Protein AF-A0A7T2S632-F1 (afdb_monomer_lite)

Structure (mmCIF, N/CA/C/O backbone):
data_AF-A0A7T2S632-F1
#
_entry.id   AF-A0A7T2S632-F1
#
loop_
_atom_site.group_PDB
_atom_site.id
_atom_site.type_symbol
_atom_site.label_atom_id
_atom_site.label_alt_id
_atom_site.label_comp_id
_atom_site.label_asym_id
_atom_site.label_entity_id
_atom_site.label_seq_id
_atom_site.pdbx_PDB_ins_code
_atom_site.Cartn_x
_atom_site.Cartn_y
_atom_site.Cartn_z
_atom_site.occupancy
_atom_site.B_iso_or_equiv
_atom_site.auth_seq_id
_atom_site.auth_comp_id
_atom_site.auth_asym_id
_atom_site.auth_atom_id
_atom_site.pdbx_PDB_model_num
ATOM 1 N N . MET A 1 1 ? 37.240 -43.734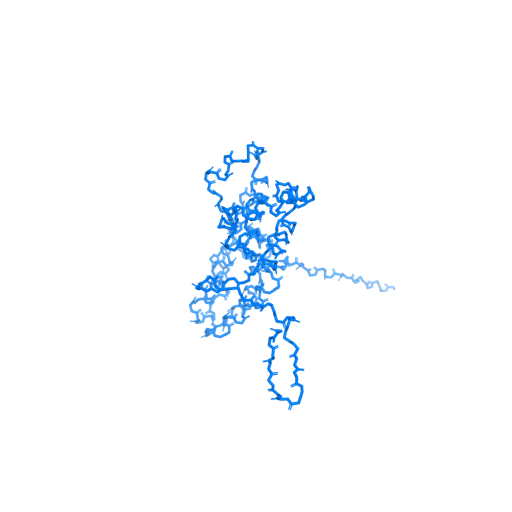 -5.944 1.00 34.78 1 MET A N 1
ATOM 2 C CA . MET A 1 1 ? 36.068 -43.175 -5.235 1.00 34.78 1 MET A CA 1
ATOM 3 C C . MET A 1 1 ? 35.828 -41.772 -5.770 1.00 34.78 1 MET A C 1
ATOM 5 O O . MET A 1 1 ? 36.657 -40.907 -5.530 1.00 34.78 1 MET A O 1
ATOM 9 N N . VAL A 1 2 ? 34.778 -41.568 -6.570 1.00 38.81 2 VAL A N 1
ATOM 10 C CA . VAL A 1 2 ? 34.413 -40.248 -7.114 1.00 38.81 2 VAL A CA 1
ATOM 11 C C . VAL A 1 2 ? 33.324 -39.675 -6.212 1.00 38.81 2 VAL A C 1
ATOM 13 O O . VAL A 1 2 ? 32.203 -40.175 -6.212 1.00 38.81 2 VAL A O 1
ATOM 16 N N . ALA A 1 3 ? 33.667 -38.676 -5.400 1.00 43.41 3 ALA A N 1
ATOM 17 C CA . ALA A 1 3 ? 32.704 -37.942 -4.588 1.00 43.41 3 ALA A CA 1
ATOM 18 C C . ALA A 1 3 ? 32.116 -36.803 -5.434 1.00 43.41 3 ALA A C 1
ATOM 20 O O . ALA A 1 3 ? 32.758 -35.776 -5.647 1.00 43.41 3 ALA A O 1
ATOM 21 N N . ALA A 1 4 ? 30.905 -37.009 -5.951 1.00 49.06 4 ALA A N 1
ATOM 22 C CA . ALA A 1 4 ? 30.119 -35.967 -6.597 1.00 49.06 4 ALA A CA 1
ATOM 23 C C . ALA A 1 4 ? 29.495 -35.069 -5.517 1.00 49.06 4 ALA A C 1
ATOM 25 O O . ALA A 1 4 ? 28.515 -35.440 -4.873 1.00 49.06 4 ALA A O 1
ATOM 26 N N . ALA A 1 5 ? 30.081 -33.893 -5.298 1.00 50.41 5 ALA A N 1
ATOM 27 C CA . ALA A 1 5 ? 29.485 -32.855 -4.470 1.00 50.41 5 ALA A CA 1
ATOM 28 C C . ALA A 1 5 ? 28.368 -32.154 -5.263 1.00 50.41 5 ALA A C 1
ATOM 30 O O . ALA A 1 5 ? 28.641 -31.346 -6.151 1.00 50.41 5 ALA A O 1
ATOM 31 N N . LEU A 1 6 ? 27.105 -32.467 -4.951 1.00 50.22 6 LEU A N 1
ATOM 32 C CA . LEU A 1 6 ? 25.961 -31.654 -5.366 1.00 50.22 6 LEU A CA 1
ATOM 33 C C . LEU A 1 6 ? 26.012 -30.315 -4.617 1.00 50.22 6 LEU A C 1
ATOM 35 O O . LEU A 1 6 ? 25.563 -30.206 -3.477 1.00 50.22 6 LEU A O 1
ATOM 39 N N . ALA A 1 7 ? 26.560 -29.287 -5.261 1.00 49.72 7 ALA A N 1
ATOM 40 C CA . ALA A 1 7 ? 26.375 -27.911 -4.829 1.00 49.72 7 ALA A CA 1
ATOM 41 C C . ALA A 1 7 ? 24.921 -27.508 -5.112 1.00 49.72 7 ALA A C 1
ATOM 43 O O . ALA A 1 7 ? 24.534 -27.289 -6.261 1.00 49.72 7 ALA A O 1
ATOM 44 N N . ALA A 1 8 ? 24.105 -27.435 -4.060 1.00 49.34 8 ALA A N 1
ATOM 45 C CA . ALA A 1 8 ? 22.799 -26.802 -4.120 1.00 49.34 8 ALA A CA 1
ATOM 46 C C . ALA A 1 8 ? 22.998 -25.321 -4.477 1.00 49.34 8 ALA A C 1
ATOM 48 O O .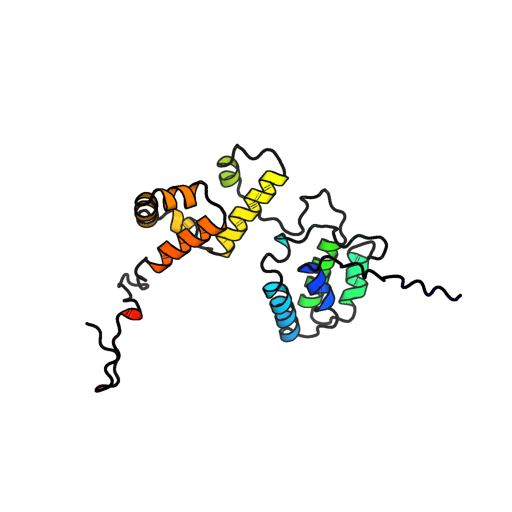 ALA A 1 8 ? 23.365 -24.506 -3.630 1.00 49.34 8 ALA A O 1
ATOM 49 N N . LEU A 1 9 ? 22.782 -24.975 -5.747 1.00 45.66 9 LEU A N 1
ATOM 50 C CA . LEU A 1 9 ? 22.595 -23.596 -6.175 1.00 45.66 9 LEU A CA 1
ATOM 51 C C . LEU A 1 9 ? 21.287 -23.111 -5.547 1.00 45.66 9 LEU A C 1
ATOM 53 O O . LEU A 1 9 ? 20.214 -23.242 -6.129 1.00 45.66 9 LEU A O 1
ATOM 57 N N . GLY A 1 10 ? 21.372 -22.581 -4.327 1.00 43.50 10 GLY A N 1
ATOM 58 C CA . GLY A 1 10 ? 20.337 -21.713 -3.797 1.00 43.50 10 GLY A CA 1
ATOM 59 C C . GLY A 1 10 ? 20.264 -20.509 -4.721 1.00 43.50 10 GLY A C 1
ATOM 60 O O . GLY A 1 10 ? 21.085 -19.600 -4.619 1.00 43.50 10 GLY A O 1
ATOM 61 N N . THR A 1 11 ? 19.327 -20.518 -5.669 1.00 40.69 11 THR A N 1
ATOM 62 C CA . THR A 1 11 ? 18.955 -19.301 -6.386 1.00 40.69 11 THR A CA 1
ATOM 63 C C . THR A 1 11 ? 18.655 -18.260 -5.317 1.00 40.69 11 THR A C 1
ATOM 65 O O . THR A 1 11 ? 17.829 -18.554 -4.446 1.00 40.69 11 THR A O 1
ATOM 68 N N . PRO A 1 12 ? 19.317 -17.089 -5.312 1.00 42.22 12 PRO A N 1
ATOM 69 C CA . PRO A 1 12 ? 18.930 -16.034 -4.401 1.00 42.22 12 PRO A CA 1
ATOM 70 C C . PRO A 1 12 ? 17.468 -15.744 -4.712 1.00 42.22 12 PRO A C 1
ATOM 72 O O . PRO A 1 12 ? 17.139 -15.260 -5.795 1.00 42.22 12 PRO A O 1
ATOM 75 N N . ALA A 1 13 ? 16.586 -16.129 -3.796 1.00 42.97 13 ALA A N 1
ATOM 76 C CA . ALA A 1 13 ? 15.207 -15.711 -3.834 1.00 42.97 13 ALA A CA 1
ATOM 77 C C . ALA A 1 13 ? 15.256 -14.199 -3.619 1.00 42.97 13 ALA A C 1
ATOM 79 O O . ALA A 1 13 ? 15.315 -13.725 -2.485 1.00 42.97 13 ALA A O 1
ATOM 80 N N . LEU A 1 14 ? 15.336 -13.438 -4.715 1.00 54.38 14 LEU A N 1
ATOM 81 C CA . LEU A 1 14 ? 14.935 -12.043 -4.692 1.00 54.38 14 LEU A CA 1
ATOM 82 C C . LEU A 1 14 ? 13.552 -12.061 -4.056 1.00 54.38 14 LEU A C 1
ATOM 84 O O . LEU A 1 14 ? 12.680 -12.797 -4.524 1.00 54.38 14 LEU A O 1
ATOM 88 N N . ALA A 1 15 ? 13.403 -11.365 -2.929 1.00 55.44 15 ALA A N 1
ATOM 89 C CA . ALA A 1 15 ? 12.121 -11.247 -2.262 1.00 55.44 15 ALA A CA 1
ATOM 90 C C . ALA A 1 15 ? 11.124 -10.774 -3.322 1.00 55.44 15 ALA A C 1
ATOM 92 O O . ALA A 1 15 ? 11.253 -9.674 -3.855 1.00 55.44 15 ALA A O 1
ATOM 93 N N . ALA A 1 16 ? 10.221 -11.666 -3.723 1.00 82.56 16 ALA A N 1
ATOM 94 C CA . ALA A 1 16 ? 9.288 -11.370 -4.784 1.00 82.56 16 ALA A CA 1
ATOM 95 C C . ALA A 1 16 ? 8.291 -10.373 -4.194 1.00 82.56 16 ALA A C 1
ATOM 97 O O . ALA A 1 16 ? 7.475 -10.726 -3.348 1.00 82.56 16 ALA A O 1
ATOM 98 N N . ASP A 1 17 ? 8.443 -9.109 -4.570 1.00 94.00 17 ASP A N 1
ATOM 99 C CA . ASP A 1 17 ? 7.601 -8.006 -4.138 1.00 94.00 17 ASP A CA 1
ATOM 100 C C . ASP A 1 17 ? 6.970 -7.317 -5.352 1.00 94.00 17 ASP A C 1
ATOM 102 O O . ASP A 1 17 ? 7.216 -7.676 -6.512 1.00 94.00 17 ASP A O 1
ATOM 106 N N . TYR A 1 18 ? 6.124 -6.321 -5.095 1.00 97.00 18 TYR A N 1
ATOM 107 C CA . TYR A 1 18 ? 5.436 -5.614 -6.166 1.00 97.00 18 TYR A CA 1
ATOM 108 C C . TYR A 1 18 ? 6.408 -4.954 -7.152 1.00 97.00 18 TYR A C 1
ATOM 110 O O . TYR A 1 18 ? 6.198 -5.039 -8.360 1.00 97.00 18 TYR A O 1
ATOM 118 N N . ALA A 1 19 ? 7.484 -4.329 -6.667 1.00 97.19 19 ALA A N 1
ATOM 119 C CA . ALA A 1 19 ? 8.441 -3.631 -7.520 1.00 97.19 19 ALA A CA 1
ATOM 120 C C . ALA A 1 19 ? 9.213 -4.611 -8.413 1.00 97.19 19 ALA A C 1
ATOM 122 O O . ALA A 1 19 ? 9.352 -4.374 -9.611 1.00 97.19 19 ALA A O 1
ATOM 123 N N . THR A 1 20 ? 9.645 -5.740 -7.855 1.00 95.62 20 THR A N 1
ATOM 124 C CA . THR A 1 20 ? 10.331 -6.808 -8.589 1.00 95.62 20 THR A CA 1
ATOM 125 C C . THR A 1 20 ? 9.409 -7.410 -9.647 1.00 95.62 20 THR A C 1
ATOM 127 O O . THR A 1 20 ? 9.790 -7.504 -10.810 1.00 95.62 20 THR A O 1
ATOM 130 N N . CYS A 1 21 ? 8.145 -7.676 -9.299 1.00 97.19 21 CYS A N 1
ATOM 131 C CA . CYS A 1 21 ? 7.145 -8.138 -10.261 1.00 97.19 21 CYS A CA 1
ATOM 132 C C . CYS A 1 21 ? 6.974 -7.172 -11.443 1.00 97.19 21 CYS A C 1
ATOM 134 O O . CYS A 1 21 ? 6.891 -7.608 -12.593 1.00 97.19 21 CYS A O 1
ATOM 136 N N . LEU A 1 22 ? 6.963 -5.859 -11.189 1.00 97.75 22 LEU A N 1
ATOM 137 C CA . LEU A 1 22 ? 6.912 -4.861 -12.258 1.00 97.75 22 LEU A CA 1
ATOM 138 C C . LEU A 1 22 ? 8.157 -4.921 -13.154 1.00 97.75 22 LEU A C 1
ATOM 140 O O . LEU A 1 22 ? 8.021 -4.864 -14.376 1.00 97.75 22 LEU A O 1
ATOM 144 N N . LEU A 1 23 ? 9.354 -5.073 -12.579 1.00 96.88 23 LEU A N 1
ATOM 145 C CA . LEU A 1 23 ? 10.610 -5.184 -13.335 1.00 96.88 23 LEU A CA 1
ATOM 146 C C . LEU A 1 23 ? 10.751 -6.489 -14.133 1.00 96.88 23 LEU A C 1
ATOM 148 O O . LEU A 1 23 ? 11.618 -6.561 -15.010 1.00 96.88 23 LEU A O 1
ATOM 152 N N . ASP A 1 24 ? 9.915 -7.485 -13.851 1.00 96.62 24 ASP A N 1
ATOM 153 C CA . ASP A 1 24 ? 9.845 -8.739 -14.601 1.00 96.62 24 ASP A CA 1
ATOM 154 C C . ASP A 1 24 ? 8.807 -8.694 -15.732 1.00 96.62 24 ASP A C 1
ATOM 156 O O . ASP A 1 24 ? 8.970 -9.385 -16.733 1.00 96.62 24 ASP A O 1
ATOM 160 N N . ASN A 1 25 ? 7.755 -7.874 -15.606 1.00 97.69 25 ASN A N 1
ATOM 161 C CA . ASN A 1 25 ? 6.602 -7.900 -16.521 1.00 97.69 25 ASN A CA 1
ATOM 162 C C . ASN A 1 25 ? 6.441 -6.648 -17.400 1.00 97.69 25 ASN A C 1
ATOM 164 O O . ASN A 1 25 ? 5.734 -6.697 -18.403 1.00 97.69 25 ASN A O 1
ATOM 168 N N . LEU A 1 26 ? 7.044 -5.514 -17.032 1.00 98.06 26 LEU A N 1
ATOM 169 C CA . LEU A 1 26 ? 6.957 -4.272 -17.809 1.00 98.06 26 LEU A CA 1
ATOM 170 C C . LEU A 1 26 ? 8.011 -4.090 -18.915 1.00 98.06 26 LEU A C 1
ATOM 172 O O . LEU A 1 26 ? 7.696 -3.377 -19.874 1.00 98.06 26 LEU A O 1
ATOM 176 N N . PRO A 1 27 ? 9.239 -4.644 -18.829 1.00 98.19 27 PRO A N 1
ATOM 177 C CA . PRO A 1 27 ? 10.203 -4.524 -19.919 1.00 98.19 27 PRO A CA 1
ATOM 178 C C . PRO A 1 27 ? 9.633 -5.006 -21.258 1.00 98.19 27 PRO A C 1
ATOM 180 O O . PRO A 1 27 ? 9.057 -6.087 -21.351 1.00 98.19 27 PRO A O 1
ATOM 183 N N . GLY A 1 28 ? 9.781 -4.193 -22.305 1.00 97.81 28 GLY A N 1
ATOM 184 C CA . GLY A 1 28 ? 9.296 -4.512 -23.649 1.00 97.81 28 GLY A CA 1
ATOM 185 C C . GLY A 1 28 ? 7.810 -4.228 -23.890 1.00 97.81 28 GLY A C 1
ATOM 186 O O . GLY A 1 28 ? 7.325 -4.469 -24.995 1.00 97.81 28 GLY A O 1
ATOM 187 N N . VAL A 1 29 ? 7.067 -3.700 -22.908 1.00 98.31 29 VAL A N 1
ATOM 188 C CA . VAL A 1 29 ? 5.653 -3.332 -23.087 1.00 98.31 29 VAL A CA 1
ATOM 189 C C . VAL A 1 29 ? 5.508 -2.157 -24.063 1.00 98.31 29 VAL A C 1
ATOM 191 O O . VAL A 1 29 ? 6.129 -1.103 -23.911 1.00 98.31 29 VAL A O 1
ATOM 194 N N . LYS A 1 30 ? 4.634 -2.325 -25.064 1.00 98.12 30 LYS A N 1
ATOM 195 C CA . LYS A 1 30 ? 4.452 -1.358 -26.166 1.00 98.12 30 LYS A CA 1
ATOM 196 C C . LYS A 1 30 ? 3.071 -0.711 -26.240 1.00 98.12 30 LYS A C 1
ATOM 198 O O . LYS A 1 30 ? 2.856 0.149 -27.087 1.00 98.12 30 LYS A O 1
ATOM 203 N N . ASN A 1 31 ? 2.130 -1.104 -25.381 1.00 98.12 31 ASN A N 1
ATOM 204 C CA . ASN A 1 31 ? 0.760 -0.593 -25.409 1.00 98.12 31 ASN A CA 1
ATOM 205 C C . ASN A 1 31 ? 0.084 -0.622 -24.027 1.00 98.12 31 ASN A C 1
ATOM 207 O O . ASN A 1 31 ? 0.547 -1.277 -23.090 1.00 98.12 31 ASN A O 1
ATOM 211 N N . GLY A 1 32 ? -1.040 0.093 -23.927 1.00 98.12 32 GLY A N 1
ATOM 212 C CA . GLY A 1 32 ? -1.851 0.197 -22.713 1.00 98.12 32 GLY A CA 1
ATOM 213 C C . GLY A 1 32 ? -2.400 -1.135 -22.181 1.00 98.12 32 GLY A C 1
ATOM 214 O O . GLY A 1 32 ? -2.265 -1.375 -20.983 1.00 98.12 32 GLY A O 1
ATOM 215 N N . PRO A 1 33 ? -2.977 -2.027 -23.012 1.00 98.50 33 PRO A N 1
ATOM 216 C CA . PRO A 1 33 ? -3.506 -3.305 -22.532 1.00 98.50 33 PRO A CA 1
ATOM 217 C C . PRO A 1 33 ? -2.462 -4.197 -21.849 1.00 98.50 33 PRO A C 1
ATOM 219 O O . PRO A 1 33 ? -2.715 -4.700 -20.756 1.00 98.50 33 PRO A O 1
ATOM 222 N N . ALA A 1 34 ? -1.269 -4.346 -22.437 1.00 98.06 34 ALA A N 1
ATOM 223 C CA . ALA A 1 34 ? -0.187 -5.120 -21.827 1.00 98.06 34 ALA A CA 1
ATOM 224 C C . ALA A 1 34 ? 0.302 -4.482 -20.515 1.00 98.06 34 ALA A C 1
ATOM 226 O O . ALA A 1 34 ? 0.534 -5.183 -19.532 1.00 98.06 34 ALA A O 1
ATOM 227 N N . HIS A 1 35 ? 0.380 -3.149 -20.467 1.00 98.31 35 HIS A N 1
ATOM 228 C CA . HIS A 1 35 ? 0.684 -2.418 -19.238 1.00 98.31 35 HIS A CA 1
ATOM 229 C C . HIS A 1 35 ? -0.351 -2.687 -18.136 1.00 98.31 35 HIS A C 1
ATOM 231 O O . HIS A 1 35 ? 0.021 -3.058 -17.024 1.00 98.31 35 HIS A O 1
ATOM 237 N N . ALA A 1 36 ? -1.644 -2.554 -18.441 1.00 98.38 36 ALA A N 1
ATOM 238 C CA . ALA A 1 36 ? -2.718 -2.804 -17.484 1.00 98.38 36 ALA A CA 1
ATOM 239 C C . ALA A 1 36 ? -2.713 -4.259 -16.989 1.00 98.38 36 ALA A C 1
ATOM 241 O O . ALA A 1 36 ? -2.860 -4.498 -15.792 1.00 98.38 36 ALA A O 1
ATOM 242 N N . ALA A 1 37 ? -2.480 -5.227 -17.881 1.00 98.19 37 ALA A N 1
ATOM 243 C CA . ALA A 1 37 ? -2.363 -6.636 -17.516 1.00 98.19 37 ALA A CA 1
ATOM 244 C C . ALA A 1 37 ? -1.203 -6.884 -16.540 1.00 98.19 37 ALA A C 1
ATOM 246 O O . ALA A 1 37 ? -1.404 -7.546 -15.523 1.00 98.19 37 ALA A O 1
ATOM 247 N N . ALA A 1 38 ? -0.025 -6.300 -16.788 1.00 97.56 38 ALA A N 1
ATOM 248 C CA . ALA A 1 38 ? 1.114 -6.394 -15.876 1.00 97.56 38 ALA A CA 1
ATOM 249 C C . ALA A 1 38 ? 0.806 -5.772 -14.501 1.00 97.56 38 ALA A C 1
ATOM 251 O O . ALA A 1 38 ? 1.085 -6.381 -13.468 1.00 97.56 38 ALA A O 1
ATOM 252 N N . LEU A 1 39 ? 0.169 -4.593 -14.467 1.00 97.56 39 LEU A N 1
ATOM 253 C CA . LEU A 1 39 ? -0.227 -3.948 -13.209 1.00 97.56 39 LEU A CA 1
ATOM 254 C C . LEU A 1 39 ? -1.269 -4.756 -12.430 1.00 97.56 39 LEU A C 1
ATOM 256 O O . LEU A 1 39 ? -1.198 -4.811 -11.201 1.00 97.56 39 LEU A O 1
ATOM 260 N N . ASN A 1 40 ? -2.226 -5.372 -13.122 1.00 97.06 40 ASN A N 1
ATOM 261 C CA . ASN A 1 40 ? -3.247 -6.213 -12.506 1.00 97.06 40 ASN A CA 1
ATOM 262 C C . ASN A 1 40 ? -2.639 -7.507 -11.967 1.00 97.06 40 ASN A C 1
ATOM 264 O O . ASN A 1 40 ? -2.907 -7.864 -10.825 1.00 97.06 40 ASN A O 1
ATOM 268 N N . LEU A 1 41 ? -1.770 -8.159 -12.745 1.00 96.50 41 LEU A N 1
ATOM 269 C CA . LEU A 1 41 ? -1.067 -9.373 -12.337 1.00 96.50 41 LEU A CA 1
ATOM 270 C C . LEU A 1 41 ? -0.212 -9.140 -11.088 1.00 96.50 41 LEU A C 1
ATOM 272 O O . LEU A 1 41 ? -0.265 -9.918 -10.136 1.00 96.50 41 LEU A O 1
ATOM 276 N N . CYS A 1 42 ? 0.574 -8.064 -11.077 1.00 97.19 42 CYS A N 1
ATOM 277 C CA . CYS A 1 42 ? 1.394 -7.735 -9.918 1.00 97.19 42 CYS A CA 1
ATOM 278 C C . CYS A 1 42 ? 0.537 -7.250 -8.744 1.00 97.19 42 CYS A C 1
ATOM 280 O O . CYS A 1 42 ? 0.802 -7.622 -7.606 1.00 97.19 42 CYS A O 1
ATOM 282 N N . GLY A 1 43 ? -0.515 -6.470 -8.999 1.00 95.75 43 GLY A N 1
ATOM 283 C CA . GLY A 1 43 ? -1.398 -5.952 -7.953 1.00 95.75 43 GLY A CA 1
ATOM 284 C C . GLY A 1 43 ? -2.242 -7.032 -7.278 1.00 95.75 43 GLY A C 1
ATOM 285 O O . GLY A 1 43 ? -2.491 -6.936 -6.084 1.00 95.75 43 GLY A O 1
ATOM 286 N N . SER A 1 44 ? -2.646 -8.080 -8.001 1.00 95.62 44 SER A N 1
ATOM 287 C CA . SER A 1 44 ? -3.389 -9.199 -7.413 1.00 95.62 44 SER A CA 1
ATOM 288 C C . SER A 1 44 ? -2.507 -10.081 -6.531 1.00 95.62 44 SER A C 1
ATOM 290 O O . SER A 1 44 ? -2.995 -10.666 -5.572 1.00 95.62 44 SER A O 1
ATOM 292 N N . ARG A 1 45 ? -1.212 -10.195 -6.859 1.00 95.06 45 ARG A N 1
ATOM 293 C CA . ARG A 1 45 ? -0.230 -10.940 -6.053 1.00 95.06 45 ARG A CA 1
ATOM 294 C C . ARG A 1 45 ? 0.253 -10.139 -4.845 1.00 95.06 45 ARG A C 1
ATOM 296 O O . ARG A 1 45 ? 0.506 -10.724 -3.801 1.00 95.06 45 ARG A O 1
ATOM 303 N N . TYR A 1 46 ? 0.362 -8.820 -4.995 1.00 95.75 46 TYR A N 1
ATOM 304 C CA . TYR A 1 46 ? 0.865 -7.902 -3.974 1.00 95.75 46 TYR A CA 1
ATOM 305 C C . TYR A 1 46 ? -0.142 -6.761 -3.760 1.00 95.75 46 TYR A C 1
ATOM 307 O O . TYR A 1 46 ? 0.025 -5.674 -4.327 1.00 95.75 46 TYR A O 1
ATOM 315 N N . PRO A 1 47 ? -1.202 -6.991 -2.963 1.00 92.00 47 PRO A N 1
ATOM 316 C CA . PRO A 1 47 ? -2.313 -6.047 -2.819 1.00 92.00 47 PRO A CA 1
ATOM 317 C C . PRO A 1 47 ? -1.882 -4.709 -2.208 1.00 92.00 47 PRO A C 1
ATOM 319 O O . PRO A 1 47 ? -2.389 -3.659 -2.600 1.00 92.00 47 PRO A O 1
ATOM 322 N N . ASP A 1 48 ? -0.891 -4.729 -1.315 1.00 92.12 48 ASP A N 1
ATOM 323 C CA . ASP A 1 48 ? -0.319 -3.534 -0.690 1.00 92.12 48 ASP A CA 1
ATOM 324 C C . ASP A 1 48 ? 0.721 -2.812 -1.576 1.00 92.12 48 ASP A C 1
ATOM 326 O O . ASP A 1 48 ? 1.229 -1.750 -1.212 1.00 92.12 48 ASP A O 1
ATOM 330 N N . ARG A 1 49 ? 1.002 -3.330 -2.781 1.00 95.19 49 ARG A N 1
ATOM 331 C CA . ARG A 1 49 ? 1.844 -2.697 -3.811 1.00 95.19 49 ARG A CA 1
ATOM 332 C C . ARG A 1 49 ? 3.168 -2.165 -3.236 1.00 95.19 49 ARG A C 1
ATOM 334 O O . ARG A 1 49 ? 3.891 -2.900 -2.575 1.00 95.19 49 ARG A O 1
ATOM 341 N N . PHE A 1 50 ? 3.506 -0.897 -3.489 1.00 96.50 50 PHE A N 1
ATOM 342 C CA . PHE A 1 50 ? 4.747 -0.269 -3.023 1.00 96.50 50 PHE A CA 1
ATOM 343 C C . PHE A 1 50 ? 4.785 0.017 -1.515 1.00 96.50 50 PHE A C 1
ATOM 345 O O . PHE A 1 50 ? 5.866 0.291 -0.995 1.00 96.50 50 PHE A O 1
ATOM 352 N N . PHE A 1 51 ? 3.657 -0.061 -0.802 1.00 95.38 51 PHE A N 1
ATOM 353 C CA . PHE A 1 51 ? 3.625 0.200 0.638 1.00 95.38 51 PHE A CA 1
ATOM 354 C C . PHE A 1 51 ? 4.297 -0.899 1.468 1.00 95.38 51 PHE A C 1
ATOM 356 O O . PHE A 1 51 ? 4.681 -0.651 2.608 1.00 95.38 51 PHE A O 1
ATOM 363 N N . GLU A 1 52 ? 4.451 -2.101 0.910 1.00 93.25 52 GLU A N 1
ATOM 364 C CA . GLU A 1 52 ? 5.171 -3.217 1.540 1.00 93.25 52 GLU A CA 1
ATOM 365 C C . GLU A 1 52 ? 6.562 -3.447 0.933 1.00 93.25 52 GLU A C 1
ATOM 367 O O . GLU A 1 52 ? 7.315 -4.301 1.399 1.00 93.25 52 GLU A O 1
ATOM 372 N N . VAL A 1 53 ? 6.961 -2.638 -0.055 1.00 95.38 53 VAL A N 1
ATOM 373 C CA . VAL A 1 53 ? 8.308 -2.710 -0.626 1.00 95.38 53 VAL A CA 1
ATOM 374 C C . VAL A 1 53 ? 9.248 -1.825 0.180 1.00 95.38 53 VAL A C 1
ATOM 376 O O . VAL A 1 53 ? 9.074 -0.606 0.252 1.00 95.38 53 VAL A O 1
ATOM 379 N N . ARG A 1 54 ? 10.282 -2.429 0.765 1.00 94.88 54 ARG A N 1
ATOM 380 C CA . ARG A 1 54 ? 11.341 -1.685 1.454 1.00 94.88 54 ARG A CA 1
ATOM 381 C C . ARG A 1 54 ? 12.241 -0.999 0.429 1.00 94.88 54 ARG A C 1
ATOM 383 O O . ARG A 1 54 ? 12.716 -1.648 -0.508 1.00 94.88 54 ARG A O 1
ATOM 390 N N . ARG A 1 55 ? 12.519 0.292 0.621 1.00 95.62 55 ARG A N 1
ATOM 391 C CA . ARG A 1 55 ? 13.466 1.040 -0.214 1.00 95.62 55 ARG A CA 1
ATOM 392 C C . ARG A 1 55 ? 14.836 0.375 -0.157 1.00 95.62 55 ARG A C 1
ATOM 394 O O . ARG A 1 55 ? 15.251 -0.140 0.879 1.00 95.62 55 ARG A O 1
ATOM 401 N N . GLY A 1 56 ? 15.530 0.341 -1.287 1.00 93.44 56 GLY A N 1
ATOM 402 C CA . GLY A 1 56 ? 16.873 -0.229 -1.368 1.00 93.44 56 GLY A CA 1
ATOM 403 C C . GLY A 1 56 ? 16.935 -1.754 -1.230 1.00 93.44 56 GLY A C 1
ATOM 404 O O . GLY A 1 56 ? 18.034 -2.298 -1.166 1.00 93.44 56 GLY A O 1
ATOM 405 N N . SER A 1 57 ? 15.800 -2.458 -1.177 1.00 92.31 57 SER A N 1
ATOM 406 C CA . SER A 1 57 ? 15.754 -3.920 -1.014 1.00 92.31 57 SER A CA 1
ATOM 407 C C . SER A 1 57 ? 16.339 -4.695 -2.197 1.00 92.31 57 SER A C 1
ATOM 409 O O . SER A 1 57 ? 16.816 -5.810 -2.004 1.00 92.31 57 SER A O 1
ATOM 411 N N . GLY A 1 58 ? 16.385 -4.094 -3.389 1.00 89.75 58 GLY A N 1
ATOM 412 C CA . GLY A 1 58 ? 17.055 -4.665 -4.558 1.00 89.75 58 GLY A CA 1
ATOM 413 C C . GLY A 1 58 ? 18.574 -4.467 -4.554 1.00 89.75 58 GLY A C 1
ATOM 414 O O . GLY A 1 58 ? 19.273 -5.079 -5.365 1.00 89.75 58 GLY A O 1
ATOM 415 N N . ARG A 1 59 ? 19.121 -3.632 -3.657 1.00 85.81 59 ARG A N 1
ATOM 416 C CA . ARG A 1 59 ? 20.570 -3.400 -3.568 1.00 85.81 59 ARG A CA 1
ATOM 417 C C . ARG A 1 59 ? 21.251 -4.649 -3.007 1.00 85.81 59 ARG A C 1
ATOM 419 O O . ARG A 1 59 ? 21.043 -5.032 -1.861 1.00 85.81 59 ARG A O 1
ATOM 426 N N . GLY A 1 60 ? 22.116 -5.252 -3.816 1.00 78.62 60 GLY A N 1
ATOM 427 C CA . GLY A 1 60 ? 22.913 -6.417 -3.444 1.00 78.62 60 GLY A CA 1
ATOM 428 C C . GLY A 1 60 ? 24.232 -6.479 -4.211 1.00 78.62 60 GLY A C 1
ATOM 429 O O . GLY A 1 60 ? 24.526 -5.630 -5.060 1.00 78.62 60 GLY A O 1
ATOM 430 N N . LEU A 1 61 ? 25.037 -7.507 -3.930 1.00 74.69 61 LEU A N 1
ATOM 431 C CA . LEU A 1 61 ? 26.326 -7.719 -4.603 1.00 74.69 61 LEU A CA 1
ATOM 432 C C . LEU A 1 61 ? 26.165 -7.815 -6.131 1.00 74.69 61 LEU A C 1
ATOM 434 O O . LEU A 1 61 ? 26.965 -7.221 -6.854 1.00 74.69 61 LEU A O 1
ATOM 438 N N . LEU A 1 62 ? 25.082 -8.450 -6.597 1.00 79.69 62 LEU A N 1
ATOM 439 C CA . LEU A 1 62 ? 24.815 -8.753 -8.010 1.00 79.69 62 LEU A CA 1
ATOM 440 C C . LEU A 1 62 ? 23.766 -7.842 -8.682 1.00 79.69 62 LEU A C 1
ATOM 442 O O . LEU A 1 62 ? 23.508 -7.992 -9.871 1.00 79.69 62 LEU A O 1
ATOM 446 N N . GLY A 1 63 ? 23.144 -6.917 -7.943 1.00 78.62 63 GLY A N 1
ATOM 447 C CA . GLY A 1 63 ? 22.110 -6.023 -8.480 1.00 78.62 63 GLY A CA 1
ATOM 448 C C . GLY A 1 63 ? 22.662 -4.706 -9.050 1.00 78.62 63 GLY A C 1
ATOM 449 O O . GLY A 1 63 ? 23.806 -4.339 -8.738 1.00 78.62 63 GLY A O 1
ATOM 450 N N . PRO A 1 64 ? 21.846 -3.961 -9.828 1.00 85.25 64 PRO A N 1
ATOM 451 C CA . PRO A 1 64 ? 22.131 -2.583 -10.219 1.00 85.25 64 PRO A CA 1
ATOM 452 C C . PRO A 1 64 ? 22.631 -1.725 -9.051 1.00 85.25 64 PRO A C 1
ATOM 454 O O . PRO A 1 64 ? 22.147 -1.823 -7.921 1.00 85.25 64 PRO A O 1
ATOM 457 N N . LYS A 1 65 ? 23.621 -0.869 -9.324 1.00 85.25 65 LYS A N 1
ATOM 458 C CA . LYS A 1 65 ? 24.233 -0.006 -8.298 1.00 85.25 65 LYS A CA 1
ATOM 459 C C . LYS A 1 65 ? 23.467 1.301 -8.081 1.00 85.25 65 LYS A C 1
ATOM 461 O O . LYS A 1 65 ? 23.596 1.904 -7.010 1.00 85.25 65 LYS A O 1
ATOM 466 N N . SER A 1 66 ? 22.639 1.695 -9.050 1.00 91.62 66 SER A N 1
ATOM 467 C CA . SER A 1 66 ? 21.784 2.877 -8.972 1.00 91.62 66 SER A CA 1
ATOM 468 C C . SER A 1 66 ? 20.420 2.664 -9.653 1.00 91.62 66 SER A C 1
ATOM 470 O O . SER A 1 66 ? 20.277 1.757 -10.486 1.00 91.62 66 SER A O 1
ATOM 472 N N . PRO A 1 67 ? 19.414 3.490 -9.313 1.00 95.75 67 PRO A N 1
ATOM 473 C CA . PRO A 1 67 ? 18.125 3.523 -10.002 1.00 95.75 67 PRO A CA 1
ATOM 474 C C . PRO A 1 67 ? 18.224 3.780 -11.506 1.00 95.75 67 PRO A C 1
ATOM 476 O O . PRO A 1 67 ? 17.475 3.186 -12.280 1.00 95.75 67 PRO A O 1
ATOM 479 N N . GLU A 1 68 ? 19.139 4.650 -11.925 1.00 96.50 68 GLU A N 1
ATOM 480 C CA . GLU A 1 68 ? 19.305 5.072 -13.317 1.00 96.50 68 GLU A CA 1
ATOM 481 C C . GLU A 1 68 ? 19.840 3.919 -14.155 1.00 96.50 68 GLU A C 1
ATOM 483 O O . GLU A 1 68 ? 19.292 3.650 -15.219 1.00 96.50 68 GLU A O 1
ATOM 488 N N . GLN A 1 69 ? 20.831 3.180 -13.639 1.00 95.44 69 GLN A N 1
ATOM 489 C CA . GLN A 1 69 ? 21.337 1.977 -14.300 1.00 95.44 69 GLN A CA 1
ATOM 490 C C . GLN A 1 69 ? 20.219 0.945 -14.484 1.00 95.44 69 GLN A C 1
ATOM 492 O O . GLN A 1 69 ? 20.002 0.454 -15.586 1.00 95.44 69 GLN A O 1
ATOM 497 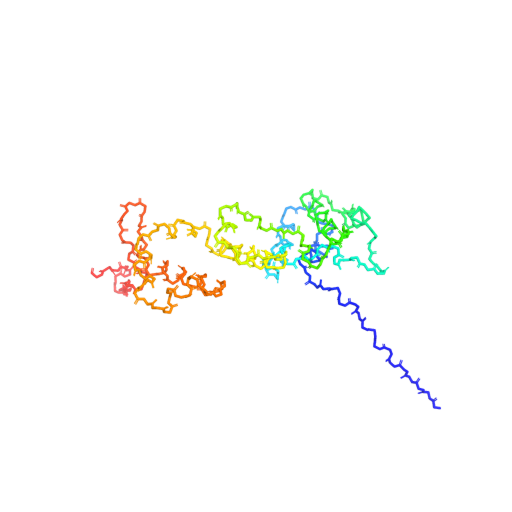N N . CYS A 1 70 ? 19.454 0.669 -13.421 1.00 96.69 70 CYS A N 1
ATOM 498 C CA . CYS A 1 70 ? 18.300 -0.228 -13.503 1.00 96.69 70 CYS A CA 1
ATOM 499 C C . CYS A 1 70 ? 17.284 0.240 -14.551 1.00 96.69 70 CYS A C 1
ATOM 501 O O . CYS A 1 70 ? 16.807 -0.562 -15.350 1.00 96.69 70 CYS A O 1
ATOM 503 N N . THR A 1 71 ? 16.955 1.534 -14.553 1.00 97.75 71 THR A N 1
ATOM 504 C CA . THR A 1 71 ? 15.951 2.102 -15.458 1.00 97.75 71 THR A CA 1
ATOM 505 C C . THR A 1 71 ? 16.420 2.011 -16.901 1.00 97.75 71 THR A C 1
ATOM 507 O O . THR A 1 71 ? 15.657 1.565 -17.753 1.00 97.75 71 THR A O 1
ATOM 510 N N . LEU A 1 72 ? 17.678 2.373 -17.165 1.00 96.69 72 LEU A N 1
ATOM 511 C CA . LEU A 1 72 ? 18.291 2.271 -18.483 1.00 96.69 72 LEU A CA 1
ATOM 512 C C . LEU A 1 72 ? 18.238 0.830 -18.999 1.00 96.69 72 LEU A C 1
ATOM 514 O O . LEU A 1 72 ? 17.776 0.601 -20.113 1.00 96.69 72 LEU A O 1
ATOM 518 N N . ASP A 1 73 ? 18.623 -0.143 -18.173 1.00 95.69 73 ASP A N 1
ATOM 519 C CA . ASP A 1 73 ? 18.660 -1.553 -18.569 1.00 95.69 73 ASP A CA 1
ATOM 520 C C . ASP A 1 73 ? 17.260 -2.135 -18.800 1.00 95.69 73 ASP A C 1
ATOM 522 O O . ASP A 1 73 ? 17.030 -2.861 -19.769 1.00 95.69 73 ASP A O 1
ATOM 526 N N . LYS A 1 74 ? 16.309 -1.826 -17.912 1.00 96.69 74 LYS A N 1
ATOM 527 C CA . LYS A 1 74 ? 14.972 -2.437 -17.908 1.00 96.69 74 LYS A CA 1
ATOM 528 C C . LYS A 1 74 ? 13.982 -1.745 -18.842 1.00 96.69 74 LYS A C 1
ATOM 530 O O . LYS A 1 74 ? 13.079 -2.408 -19.346 1.00 96.69 74 LYS A O 1
ATOM 535 N N . ALA A 1 75 ? 14.113 -0.439 -19.073 1.00 97.56 75 ALA A N 1
ATOM 536 C CA . ALA A 1 75 ? 13.166 0.326 -19.885 1.00 97.56 75 ALA A CA 1
ATOM 537 C C . ALA A 1 75 ? 13.578 0.471 -21.358 1.00 97.56 75 ALA A C 1
ATOM 539 O O . ALA A 1 75 ? 12.756 0.923 -22.150 1.00 97.56 75 ALA A O 1
ATOM 540 N N . ARG A 1 76 ? 14.803 0.075 -21.743 1.00 96.75 76 ARG A N 1
ATOM 541 C CA . ARG A 1 76 ? 15.367 0.300 -23.092 1.00 96.75 76 ARG A CA 1
ATOM 542 C C . ARG A 1 76 ? 14.452 -0.104 -24.257 1.00 96.75 76 ARG A C 1
ATOM 544 O O . ARG A 1 76 ? 14.400 0.598 -25.258 1.00 96.75 76 ARG A O 1
ATOM 551 N N . ASP A 1 77 ? 13.716 -1.208 -24.112 1.00 97.00 77 ASP A N 1
ATOM 552 C CA . ASP A 1 77 ? 12.878 -1.794 -25.170 1.00 97.00 77 ASP A CA 1
ATOM 553 C C . ASP A 1 77 ? 11.378 -1.464 -24.987 1.00 97.00 77 ASP A C 1
ATOM 555 O O . ASP A 1 77 ? 10.517 -1.950 -25.728 1.00 97.00 77 ASP A O 1
ATOM 559 N N . THR A 1 78 ? 11.042 -0.644 -23.987 1.00 98.00 78 THR A N 1
ATOM 560 C CA . THR A 1 78 ? 9.671 -0.308 -23.584 1.00 98.00 78 THR A CA 1
ATOM 561 C C . THR A 1 78 ? 9.232 0.997 -24.244 1.00 98.00 78 THR A C 1
ATOM 563 O O . THR A 1 78 ? 9.610 2.083 -23.814 1.00 98.00 78 THR A O 1
ATOM 566 N N . SER A 1 79 ? 8.391 0.916 -25.278 1.00 96.94 79 SER A N 1
ATOM 567 C CA . SER A 1 79 ? 7.921 2.105 -26.009 1.00 96.94 79 SER A CA 1
ATOM 568 C C . SER A 1 79 ? 6.676 2.761 -25.398 1.00 96.94 79 SER A C 1
ATOM 570 O O . SER A 1 79 ? 6.370 3.914 -25.708 1.00 96.94 79 SER A O 1
ATOM 572 N N . TRP A 1 80 ? 5.940 2.058 -24.530 1.00 98.19 80 TRP A N 1
ATOM 573 C CA . TRP A 1 80 ? 4.788 2.631 -23.833 1.00 98.19 80 TRP A CA 1
ATOM 574 C C . TRP A 1 80 ? 5.240 3.457 -22.626 1.00 98.19 80 TRP A C 1
ATOM 576 O O . TRP A 1 80 ? 5.679 2.909 -21.614 1.00 98.19 80 TRP A O 1
ATOM 586 N N . GLN A 1 81 ? 5.090 4.780 -22.712 1.00 98.12 81 GLN A N 1
ATOM 587 C CA . GLN A 1 81 ? 5.615 5.715 -21.709 1.00 98.12 81 GLN A CA 1
ATOM 588 C C . GLN A 1 81 ? 5.145 5.429 -20.268 1.00 98.12 81 GLN A C 1
ATOM 590 O O . GLN A 1 81 ? 5.991 5.394 -19.375 1.00 98.12 81 GLN A O 1
ATOM 595 N N . PRO A 1 82 ? 3.859 5.120 -19.997 1.00 98.31 82 PRO A N 1
ATOM 596 C CA . PRO A 1 82 ? 3.440 4.727 -18.649 1.00 98.31 82 PRO A CA 1
ATOM 597 C C . PRO A 1 82 ? 4.126 3.460 -18.113 1.00 98.31 82 PRO A C 1
ATOM 599 O O . PRO A 1 82 ? 4.377 3.360 -16.913 1.00 98.31 82 PRO A O 1
ATOM 602 N N . ALA A 1 83 ? 4.463 2.496 -18.979 1.00 98.38 83 ALA A N 1
ATOM 603 C CA . ALA A 1 83 ? 5.209 1.309 -18.560 1.00 98.38 83 ALA A CA 1
ATOM 604 C C . ALA A 1 83 ? 6.664 1.663 -18.226 1.00 98.38 83 ALA A C 1
ATOM 606 O O . ALA A 1 83 ? 7.149 1.263 -17.170 1.00 98.38 83 ALA A O 1
ATOM 607 N N . ALA A 1 84 ? 7.326 2.472 -19.058 1.00 98.31 84 ALA A N 1
ATOM 608 C CA . ALA A 1 84 ? 8.672 2.971 -18.772 1.00 98.31 84 ALA A CA 1
ATOM 609 C C . ALA A 1 84 ? 8.717 3.785 -17.462 1.00 98.31 84 ALA A C 1
ATOM 611 O O . ALA A 1 84 ? 9.600 3.578 -16.631 1.00 98.31 84 ALA A O 1
ATOM 612 N N . GLY A 1 85 ? 7.712 4.633 -17.214 1.00 98.31 85 GLY A N 1
ATOM 613 C CA . GLY A 1 85 ? 7.577 5.384 -15.963 1.00 98.31 85 GLY A CA 1
ATOM 614 C C . GLY A 1 85 ? 7.403 4.488 -14.731 1.00 98.31 85 GLY A C 1
ATOM 615 O O . GLY A 1 85 ? 7.989 4.753 -13.682 1.00 98.31 85 GLY A O 1
ATOM 616 N N . MET A 1 86 ? 6.658 3.385 -14.849 1.00 98.25 86 MET A N 1
ATOM 617 C CA . MET A 1 86 ? 6.528 2.416 -13.755 1.00 98.25 86 MET A CA 1
ATOM 618 C C . MET A 1 86 ? 7.806 1.604 -13.520 1.00 98.25 86 MET A C 1
ATOM 620 O O . MET A 1 86 ? 8.130 1.334 -12.363 1.00 98.25 86 MET A O 1
ATOM 624 N N . ILE A 1 87 ? 8.566 1.273 -14.572 1.00 98.50 87 ILE A N 1
ATOM 625 C CA . ILE A 1 87 ? 9.911 0.686 -14.435 1.00 98.50 87 ILE A CA 1
ATOM 626 C C . ILE A 1 87 ? 10.816 1.643 -13.659 1.00 98.50 87 ILE A C 1
ATOM 628 O O . ILE A 1 87 ? 11.425 1.238 -12.672 1.00 98.50 87 ILE A O 1
ATOM 632 N N . MET A 1 88 ? 10.841 2.923 -14.043 1.00 98.12 88 MET A N 1
ATOM 633 C CA . MET A 1 88 ? 11.621 3.951 -13.351 1.00 98.12 88 MET A CA 1
ATOM 634 C C . MET A 1 88 ? 11.238 4.058 -11.868 1.00 98.12 88 MET A C 1
ATOM 636 O O . MET A 1 88 ? 12.115 4.081 -11.006 1.00 98.12 88 MET A O 1
ATOM 640 N N . ARG A 1 89 ? 9.938 4.046 -11.539 1.00 98.12 89 ARG A N 1
ATOM 641 C CA . ARG A 1 89 ? 9.458 4.045 -10.145 1.00 98.12 89 ARG A CA 1
ATOM 642 C C . ARG A 1 89 ? 9.928 2.807 -9.377 1.00 98.12 89 ARG A C 1
ATOM 644 O O . ARG A 1 89 ? 10.401 2.938 -8.250 1.00 98.12 89 ARG A O 1
ATOM 651 N N . ALA A 1 90 ? 9.813 1.619 -9.969 1.00 97.81 90 ALA A N 1
ATOM 652 C CA . ALA A 1 90 ? 10.255 0.376 -9.343 1.00 97.81 90 ALA A CA 1
ATOM 653 C C . ALA A 1 90 ? 11.776 0.361 -9.119 1.00 97.81 90 ALA A C 1
ATOM 655 O O . ALA A 1 90 ? 12.230 0.033 -8.024 1.00 97.81 90 ALA A O 1
ATOM 656 N N . CYS A 1 91 ? 12.559 0.816 -10.098 1.00 97.62 91 CYS A N 1
ATOM 657 C CA . CYS A 1 91 ? 14.003 0.975 -9.961 1.00 97.62 91 CYS A CA 1
ATOM 658 C C . CYS A 1 91 ? 14.375 1.994 -8.869 1.00 97.62 91 CYS A C 1
ATOM 660 O O . CYS A 1 91 ? 15.222 1.711 -8.022 1.00 97.62 91 CYS A O 1
ATOM 662 N N . GLY A 1 92 ? 13.716 3.157 -8.839 1.00 96.94 92 GLY A N 1
ATOM 663 C CA . GLY A 1 92 ? 13.904 4.181 -7.804 1.00 96.94 92 GLY A CA 1
ATOM 664 C C . GLY A 1 92 ? 13.540 3.694 -6.404 1.00 96.94 92 GLY A C 1
ATOM 665 O O . GLY A 1 92 ? 14.176 4.076 -5.428 1.00 96.94 92 GLY A O 1
ATOM 666 N N . CYS A 1 93 ? 12.575 2.792 -6.293 1.00 96.31 93 CYS A N 1
ATOM 667 C CA . CYS A 1 93 ? 12.239 2.125 -5.045 1.00 96.31 93 CYS A CA 1
ATOM 668 C C . CYS A 1 93 ? 13.336 1.129 -4.619 1.00 96.31 93 CYS A C 1
ATOM 670 O O . CYS A 1 93 ? 13.900 1.241 -3.530 1.00 96.31 93 CYS A O 1
ATOM 672 N N . LEU A 1 94 ? 13.687 0.183 -5.492 1.00 95.62 94 LEU A N 1
ATOM 673 C CA . LEU A 1 94 ? 14.555 -0.948 -5.157 1.00 95.62 94 LEU A CA 1
ATOM 674 C C . LEU A 1 94 ? 16.038 -0.591 -5.040 1.00 95.62 94 LEU A C 1
ATOM 676 O O . LEU A 1 94 ? 16.757 -1.251 -4.290 1.00 95.62 94 LEU A O 1
ATOM 680 N N . TYR A 1 95 ? 16.504 0.426 -5.767 1.00 95.12 95 TYR A N 1
ATOM 681 C CA . TYR A 1 95 ? 17.933 0.720 -5.904 1.00 95.12 95 TYR A CA 1
ATOM 682 C C . TYR A 1 95 ? 18.360 2.073 -5.333 1.00 95.12 95 TYR A C 1
ATOM 684 O O . TYR A 1 95 ? 19.560 2.348 -5.300 1.00 95.12 95 TYR A O 1
ATOM 692 N N . THR A 1 96 ? 17.444 2.885 -4.801 1.00 94.88 96 THR A N 1
ATOM 693 C CA . THR A 1 96 ? 17.813 4.044 -3.966 1.00 94.88 96 THR A CA 1
ATOM 694 C C . THR A 1 96 ? 18.298 3.557 -2.596 1.00 94.88 96 THR A C 1
ATOM 696 O O . THR A 1 96 ? 17.692 2.637 -2.042 1.00 94.88 96 THR A O 1
ATOM 699 N N . PRO A 1 97 ? 19.389 4.111 -2.030 1.00 92.44 97 PRO A N 1
ATOM 700 C CA . PRO A 1 97 ? 19.814 3.789 -0.671 1.00 92.44 97 PRO A CA 1
ATOM 701 C C . PRO A 1 97 ? 18.691 3.980 0.352 1.00 92.44 97 PRO A C 1
ATOM 703 O O . PRO A 1 97 ? 17.912 4.924 0.265 1.00 92.44 97 PRO A O 1
ATOM 706 N N . SER A 1 98 ? 18.630 3.071 1.319 1.00 92.06 98 SER A N 1
ATOM 707 C CA . SER A 1 98 ? 17.640 3.103 2.390 1.00 92.06 98 SER A CA 1
ATOM 708 C C . SER A 1 98 ? 18.180 3.848 3.606 1.00 92.06 98 SER A C 1
ATOM 710 O O . SER A 1 98 ? 19.335 3.645 3.982 1.00 92.06 98 SER A O 1
ATOM 712 N N . ALA A 1 99 ? 17.340 4.660 4.246 1.00 91.94 99 ALA A N 1
ATOM 713 C CA . ALA A 1 99 ? 17.660 5.320 5.512 1.00 91.94 99 ALA A CA 1
ATOM 714 C C . ALA A 1 99 ? 17.516 4.393 6.737 1.00 91.94 99 ALA A C 1
ATOM 716 O O . ALA A 1 99 ? 17.966 4.741 7.827 1.00 91.94 99 ALA A O 1
ATOM 717 N N . GLY A 1 100 ? 16.896 3.218 6.585 1.00 91.00 100 GLY A N 1
ATOM 718 C CA . GLY A 1 100 ? 16.658 2.301 7.696 1.00 91.00 100 GLY A CA 1
ATOM 719 C C . GLY A 1 100 ? 15.620 1.214 7.396 1.00 91.00 100 GLY A C 1
ATOM 720 O O . GLY A 1 100 ? 15.042 1.165 6.314 1.00 91.00 100 GLY A O 1
ATOM 721 N N . PRO A 1 101 ? 15.349 0.314 8.354 1.00 89.31 101 PRO A N 1
ATOM 722 C CA . PRO A 1 101 ? 14.448 -0.824 8.149 1.00 89.31 101 PRO A CA 1
ATOM 723 C C . PRO A 1 101 ? 12.983 -0.434 7.889 1.00 89.31 101 PRO A C 1
ATOM 725 O O . PRO A 1 101 ? 12.249 -1.220 7.298 1.00 89.31 101 PRO A O 1
ATOM 728 N N . THR A 1 102 ? 12.566 0.760 8.307 1.00 92.44 102 THR A N 1
ATOM 729 C CA . THR A 1 102 ? 11.211 1.320 8.147 1.00 92.44 102 THR A CA 1
ATOM 730 C C . THR A 1 102 ? 11.065 2.205 6.908 1.00 92.44 102 THR A C 1
ATOM 732 O O . THR A 1 102 ? 10.000 2.769 6.654 1.00 92.44 102 THR A O 1
ATOM 735 N N . ASP A 1 103 ? 12.132 2.338 6.124 1.00 94.19 103 ASP A N 1
ATOM 736 C CA . ASP A 1 103 ? 12.157 3.175 4.938 1.00 94.19 103 ASP A CA 1
ATOM 737 C C . ASP A 1 103 ? 11.472 2.452 3.768 1.00 94.19 103 ASP A C 1
ATOM 739 O O . ASP A 1 103 ? 12.090 1.703 3.009 1.00 94.19 103 ASP A O 1
ATOM 743 N N . MET A 1 104 ? 10.156 2.632 3.666 1.00 95.25 104 MET A N 1
ATOM 744 C CA . MET A 1 104 ? 9.313 2.023 2.634 1.00 95.25 104 MET A CA 1
ATOM 745 C C . MET A 1 104 ? 9.276 2.874 1.364 1.00 95.25 104 MET A C 1
ATOM 747 O O . MET A 1 104 ? 9.430 4.099 1.399 1.00 95.25 104 MET A O 1
ATOM 751 N N . CYS A 1 105 ? 9.034 2.237 0.222 1.00 95.44 105 CYS A N 1
ATOM 752 C CA . CYS A 1 105 ? 8.943 2.930 -1.059 1.00 95.44 105 CYS A CA 1
ATOM 753 C C . CYS A 1 105 ? 7.751 3.881 -1.141 1.00 95.44 105 CYS A C 1
ATOM 755 O O . CYS A 1 105 ? 7.856 4.928 -1.779 1.00 95.44 105 CYS A O 1
ATOM 757 N N . GLU A 1 106 ? 6.659 3.551 -0.459 1.00 95.56 106 GLU A N 1
ATOM 758 C CA . GLU A 1 106 ? 5.501 4.417 -0.294 1.00 95.56 106 GLU A CA 1
ATOM 759 C C . GLU A 1 106 ? 5.066 4.420 1.172 1.00 95.56 106 GLU A C 1
ATOM 761 O O . GLU A 1 106 ? 5.070 3.383 1.836 1.00 95.56 106 GLU A O 1
ATOM 766 N N . ARG A 1 107 ? 4.710 5.599 1.685 1.00 93.25 107 ARG A N 1
ATOM 767 C CA . ARG A 1 107 ? 4.161 5.778 3.033 1.00 93.25 107 ARG A CA 1
ATOM 768 C C . ARG A 1 107 ? 2.790 6.419 2.931 1.00 93.25 107 ARG A C 1
ATOM 770 O O . ARG A 1 107 ? 2.501 7.113 1.959 1.00 93.25 107 ARG A O 1
ATOM 777 N N . TYR A 1 108 ? 1.953 6.171 3.929 1.00 92.94 108 TYR A N 1
ATOM 778 C CA . TYR A 1 108 ? 0.636 6.785 4.036 1.00 92.94 108 TYR A CA 1
ATOM 779 C C . TYR A 1 108 ? 0.715 7.910 5.072 1.00 92.94 108 TYR A C 1
ATOM 781 O O . TYR A 1 108 ? 0.579 7.630 6.262 1.00 92.94 108 TYR A O 1
ATOM 789 N N . PRO A 1 109 ? 1.023 9.156 4.669 1.00 90.00 109 PRO A N 1
ATOM 790 C CA . PRO A 1 109 ? 1.254 10.227 5.624 1.00 90.00 109 PRO A CA 1
ATOM 791 C C . PRO A 1 109 ? -0.041 10.547 6.373 1.00 90.00 109 PRO A C 1
ATOM 793 O O . PRO A 1 109 ? -1.010 11.024 5.788 1.00 90.00 109 PRO A O 1
ATOM 796 N N . LEU A 1 110 ? -0.047 10.297 7.682 1.00 89.50 110 LEU A N 1
ATOM 797 C CA . LEU A 1 110 ? -1.157 10.698 8.545 1.00 89.50 110 LEU A CA 1
ATOM 798 C C . LEU A 1 110 ? -1.158 12.211 8.753 1.00 89.50 110 LEU A C 1
ATOM 800 O O . LEU A 1 110 ? -0.097 12.837 8.855 1.00 89.50 110 LEU A O 1
ATOM 804 N N . SER A 1 111 ? -2.359 12.777 8.869 1.00 88.88 111 SER A N 1
ATOM 805 C CA . SER A 1 111 ? -2.535 14.183 9.217 1.00 88.88 111 SER A CA 1
ATOM 806 C C . SER A 1 111 ? -2.022 14.472 10.634 1.00 88.88 111 SER A C 1
ATOM 808 O O . SER A 1 111 ? -1.837 13.563 11.454 1.00 88.88 111 SER A O 1
ATOM 810 N N . ALA A 1 112 ? -1.774 15.749 10.934 1.00 89.81 112 ALA A N 1
ATOM 811 C CA . ALA A 1 112 ? -1.323 16.162 12.261 1.00 89.81 112 ALA A CA 1
ATOM 812 C C . ALA A 1 112 ? -2.360 15.813 13.343 1.00 89.81 112 ALA A C 1
ATOM 814 O O . ALA A 1 112 ? -1.997 15.395 14.440 1.00 89.81 112 ALA A O 1
ATOM 815 N N . GLU A 1 113 ? -3.643 15.913 13.000 1.00 89.38 113 GLU A N 1
ATOM 816 C CA . GLU A 1 113 ? -4.777 15.626 13.875 1.00 89.38 113 GLU A CA 1
ATOM 817 C C . GLU A 1 113 ? -4.817 14.146 14.253 1.00 89.38 113 GLU A C 1
ATOM 819 O O . GLU A 1 113 ? -4.897 13.825 15.437 1.00 89.38 113 GLU A O 1
ATOM 824 N N . ILE A 1 114 ? -4.689 13.240 13.274 1.00 87.88 114 ILE A N 1
ATOM 825 C CA . ILE A 1 114 ? -4.640 11.800 13.555 1.00 87.88 114 ILE A CA 1
ATOM 826 C C . ILE A 1 114 ? -3.424 11.496 14.428 1.00 87.88 114 ILE A C 1
ATOM 828 O O . ILE A 1 114 ? -3.550 10.817 15.438 1.00 87.88 114 ILE A O 1
ATOM 832 N N . ARG A 1 115 ? -2.245 12.041 14.112 1.00 88.69 115 ARG A N 1
ATOM 833 C CA . ARG A 1 115 ? -1.044 11.812 14.935 1.00 88.69 115 ARG A CA 1
ATOM 834 C C . ARG A 1 115 ? -1.225 12.281 16.381 1.00 88.69 115 ARG A C 1
ATOM 836 O O . ARG A 1 115 ? -0.795 11.579 17.291 1.00 88.69 115 ARG A O 1
ATOM 843 N N . ALA A 1 116 ? -1.897 13.410 16.602 1.00 89.75 116 ALA A N 1
ATOM 844 C CA . ALA A 1 116 ? -2.178 13.926 17.941 1.00 89.75 116 ALA A CA 1
ATOM 845 C C . ALA A 1 116 ? -3.101 13.006 18.765 1.00 89.75 116 ALA A C 1
ATOM 847 O O . ALA A 1 116 ? -2.994 12.973 19.989 1.00 89.75 116 ALA A O 1
ATOM 848 N N . GLN A 1 117 ? -3.966 12.222 18.111 1.00 89.69 117 GLN A N 1
ATOM 849 C CA . GLN A 1 117 ? -4.828 11.231 18.771 1.00 89.69 117 GLN A CA 1
ATOM 850 C C . GLN A 1 117 ? -4.068 9.982 19.243 1.00 89.69 117 GLN A C 1
ATOM 852 O O . GLN A 1 117 ? -4.595 9.218 20.050 1.00 89.69 117 GLN A O 1
ATOM 857 N N . HIS A 1 118 ? -2.823 9.785 18.795 1.00 90.50 118 HIS A N 1
ATOM 858 C CA . HIS A 1 118 ? -1.997 8.623 19.132 1.00 90.50 118 HIS A CA 1
ATOM 859 C C . HIS A 1 118 ? -0.711 9.032 19.875 1.00 90.50 118 HIS A C 1
ATOM 861 O O . HIS A 1 118 ? 0.394 8.807 19.377 1.00 90.50 118 HIS A O 1
ATOM 867 N N . PRO A 1 119 ? -0.803 9.587 21.102 1.00 90.19 119 PRO A N 1
ATOM 868 C CA . PRO A 1 119 ? 0.362 10.075 21.856 1.00 90.19 119 PRO A CA 1
ATOM 869 C C . PRO A 1 119 ? 1.339 8.965 22.284 1.00 90.19 119 PRO A C 1
ATOM 871 O O . PRO A 1 119 ? 2.442 9.244 22.748 1.00 90.19 119 PRO A O 1
ATOM 874 N N . ALA A 1 120 ? 0.944 7.696 22.149 1.00 89.31 120 ALA A N 1
ATOM 875 C CA . ALA A 1 120 ? 1.783 6.544 22.460 1.00 89.31 120 ALA A CA 1
ATOM 876 C C . ALA A 1 120 ? 2.829 6.225 21.372 1.00 89.31 120 ALA A C 1
ATOM 878 O O . ALA A 1 120 ? 3.716 5.409 21.620 1.00 89.31 120 ALA A O 1
ATOM 879 N N . ILE A 1 121 ? 2.750 6.849 20.190 1.00 91.19 121 ILE A N 1
ATOM 880 C CA . ILE A 1 121 ? 3.699 6.640 19.088 1.00 91.19 121 ILE A CA 1
ATOM 881 C C . ILE A 1 121 ? 5.021 7.338 19.414 1.00 91.19 121 ILE A C 1
ATOM 883 O O . ILE A 1 121 ? 5.088 8.564 19.468 1.00 91.19 121 ILE A O 1
ATOM 887 N N . LYS A 1 122 ? 6.083 6.553 19.630 1.00 92.19 122 LYS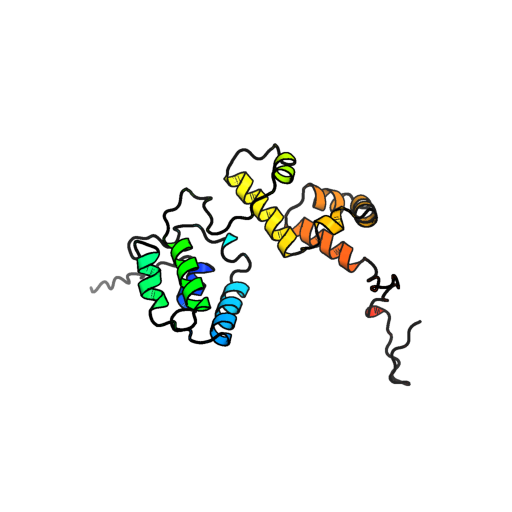 A N 1
ATOM 888 C CA . LYS A 1 122 ? 7.407 7.070 20.029 1.00 92.19 122 LYS A CA 1
ATOM 889 C C . LYS A 1 122 ? 8.509 6.771 19.022 1.00 92.19 122 LYS A C 1
ATOM 891 O O . LYS A 1 122 ? 9.552 7.418 19.057 1.00 92.19 122 LYS A O 1
ATOM 896 N N . THR A 1 123 ? 8.304 5.788 18.151 1.00 94.06 123 THR A N 1
ATOM 897 C CA . THR A 1 123 ? 9.309 5.340 17.185 1.00 94.06 123 THR A CA 1
ATOM 898 C C . THR A 1 123 ? 8.775 5.406 15.759 1.00 94.06 123 THR A C 1
ATOM 900 O O . THR A 1 123 ? 7.566 5.354 15.532 1.00 94.06 123 THR A O 1
ATOM 903 N N . ASP A 1 124 ? 9.675 5.468 14.775 1.00 92.31 124 ASP A N 1
ATOM 904 C CA . ASP A 1 124 ? 9.277 5.399 13.364 1.00 92.31 124 ASP A CA 1
ATOM 905 C C . ASP A 1 124 ? 8.636 4.045 13.009 1.00 92.31 124 ASP A C 1
ATOM 907 O O . ASP A 1 124 ? 7.752 3.973 12.160 1.00 92.31 124 ASP A O 1
ATOM 911 N N . ALA A 1 125 ? 9.011 2.974 13.717 1.00 94.25 125 ALA A N 1
ATOM 912 C CA . ALA A 1 125 ? 8.370 1.670 13.579 1.00 94.25 125 ALA A CA 1
ATOM 913 C C . ALA A 1 125 ? 6.913 1.687 14.072 1.00 94.25 125 ALA A C 1
ATOM 915 O O . ALA A 1 125 ? 6.046 1.083 13.439 1.00 94.25 125 ALA A O 1
ATOM 916 N N . ASP A 1 126 ? 6.627 2.394 15.168 1.00 94.12 126 ASP A N 1
ATOM 917 C CA . ASP A 1 126 ? 5.256 2.578 15.655 1.00 94.12 126 ASP A CA 1
ATOM 918 C C . ASP A 1 126 ? 4.446 3.432 14.679 1.00 94.12 126 ASP A C 1
ATOM 920 O O . ASP A 1 126 ? 3.310 3.087 14.351 1.00 94.12 126 ASP A O 1
ATOM 924 N N . LEU A 1 127 ? 5.050 4.502 14.152 1.00 94.00 127 LEU A N 1
ATOM 925 C CA . LEU A 1 127 ? 4.416 5.339 13.139 1.00 94.00 127 LEU A CA 1
ATOM 926 C C . LEU A 1 127 ? 4.097 4.527 11.880 1.00 94.00 127 LEU A C 1
ATOM 928 O O . LEU A 1 127 ? 2.976 4.590 11.392 1.00 94.00 127 LEU A O 1
ATOM 932 N N . LEU A 1 128 ? 5.032 3.714 11.384 1.00 94.75 128 LEU A N 1
ATOM 933 C CA . LEU A 1 128 ? 4.813 2.871 10.209 1.00 94.75 128 LEU A CA 1
ATOM 934 C C . LEU A 1 128 ? 3.678 1.856 10.424 1.00 94.75 128 LEU A C 1
ATOM 936 O O . LEU A 1 128 ? 2.877 1.622 9.513 1.00 94.75 128 LEU A O 1
ATOM 940 N N . LYS A 1 129 ? 3.571 1.270 11.624 1.00 93.88 129 LYS A N 1
ATOM 941 C CA . LYS A 1 129 ? 2.445 0.392 11.986 1.00 93.88 129 LYS A CA 1
ATOM 942 C C . LYS A 1 129 ? 1.120 1.150 11.955 1.00 93.88 129 LYS A C 1
ATOM 944 O O . LYS A 1 129 ? 0.154 0.641 11.390 1.00 93.88 129 LYS A O 1
ATOM 949 N N . LEU A 1 130 ? 1.082 2.360 12.511 1.00 94.56 130 LEU A N 1
ATOM 950 C CA . LEU A 1 130 ? -0.115 3.198 12.525 1.00 94.56 130 LEU A CA 1
ATOM 951 C C . LEU A 1 130 ? -0.529 3.627 11.109 1.00 94.56 130 LEU A C 1
ATOM 953 O O . LEU A 1 130 ? -1.683 3.469 10.725 1.00 94.56 130 LEU A O 1
ATOM 957 N N . GLU A 1 131 ? 0.418 4.102 10.300 1.00 95.25 131 GLU A N 1
ATOM 958 C CA . GLU A 1 131 ? 0.197 4.450 8.891 1.00 95.25 131 GLU A CA 1
ATOM 959 C C . GLU A 1 131 ? -0.344 3.252 8.102 1.00 95.25 131 GLU A C 1
ATOM 961 O O . GLU A 1 131 ? -1.281 3.389 7.317 1.00 95.25 131 GLU A O 1
ATOM 966 N N . THR A 1 132 ? 0.198 2.058 8.354 1.00 94.75 132 THR A N 1
ATOM 967 C CA . THR A 1 132 ? -0.270 0.811 7.735 1.00 94.75 132 THR A CA 1
ATOM 968 C C . THR A 1 132 ? -1.691 0.454 8.163 1.00 94.75 132 THR A C 1
ATOM 970 O O . THR A 1 132 ? -2.494 0.058 7.318 1.00 94.75 132 THR A O 1
ATOM 973 N N . HIS A 1 133 ? -2.021 0.619 9.444 1.00 94.75 133 HIS A N 1
ATOM 974 C CA . HIS A 1 133 ? -3.363 0.379 9.970 1.00 94.75 133 HIS A CA 1
ATOM 975 C C . HIS A 1 133 ? -4.407 1.258 9.270 1.00 94.75 133 HIS A C 1
ATOM 977 O O . HIS A 1 133 ? -5.344 0.736 8.665 1.00 94.75 133 HIS A O 1
ATOM 983 N N . TYR A 1 134 ? -4.199 2.578 9.258 1.00 94.38 134 TYR A N 1
ATOM 984 C CA . TYR A 1 134 ? -5.116 3.516 8.606 1.00 94.38 134 TYR A CA 1
ATOM 985 C C . TYR A 1 134 ? -5.192 3.309 7.097 1.00 94.38 134 TYR A C 1
ATOM 987 O O . TYR A 1 134 ? -6.289 3.281 6.545 1.00 94.38 134 TYR A O 1
ATOM 995 N N . ARG A 1 135 ? -4.054 3.105 6.421 1.00 95.25 135 ARG A N 1
ATOM 996 C CA . ARG A 1 135 ? -4.034 2.838 4.977 1.00 95.25 135 ARG A CA 1
ATOM 997 C C . ARG A 1 135 ? -4.936 1.664 4.619 1.00 95.25 135 ARG A C 1
ATOM 999 O O . ARG A 1 135 ? -5.742 1.777 3.703 1.00 95.25 135 ARG A O 1
ATOM 1006 N N . LYS A 1 136 ? -4.792 0.537 5.323 1.00 95.44 136 LYS A N 1
ATOM 1007 C CA . LYS A 1 136 ? -5.574 -0.674 5.044 1.00 95.44 136 LYS A CA 1
ATOM 1008 C C . LYS A 1 136 ? -7.065 -0.451 5.326 1.00 95.44 136 LYS A C 1
ATOM 1010 O O . LYS A 1 136 ? -7.889 -0.907 4.538 1.00 95.44 136 LYS A O 1
ATOM 1015 N N . ILE A 1 137 ? -7.413 0.311 6.369 1.00 94.75 137 ILE A N 1
ATOM 1016 C CA . ILE A 1 137 ? -8.805 0.710 6.632 1.00 94.75 137 ILE A CA 1
ATOM 1017 C C . ILE A 1 137 ? -9.364 1.546 5.477 1.00 94.75 137 ILE A C 1
ATOM 1019 O O . ILE A 1 137 ? -10.391 1.169 4.924 1.00 94.75 137 ILE A O 1
ATOM 1023 N N . TYR A 1 138 ? -8.689 2.622 5.061 1.00 93.44 138 TYR A N 1
ATOM 1024 C CA . TYR A 1 138 ? -9.175 3.492 3.979 1.00 93.44 138 TYR A CA 1
ATOM 1025 C C . TYR A 1 138 ? -9.167 2.818 2.604 1.00 93.44 138 TYR A C 1
ATOM 1027 O O . TYR A 1 138 ? -9.992 3.145 1.755 1.00 93.44 138 TYR A O 1
ATOM 1035 N N . ALA A 1 139 ? -8.271 1.856 2.375 1.00 92.56 139 ALA A N 1
ATOM 1036 C CA . ALA A 1 139 ? -8.283 1.049 1.161 1.00 92.56 139 ALA A CA 1
ATOM 1037 C C . ALA A 1 139 ? -9.536 0.160 1.078 1.00 92.56 139 ALA A C 1
ATOM 1039 O O . ALA A 1 139 ? -10.098 -0.001 -0.003 1.00 92.56 139 ALA A O 1
ATOM 1040 N N . ALA A 1 140 ? -9.985 -0.397 2.208 1.00 94.81 140 ALA A N 1
ATOM 1041 C CA . ALA A 1 140 ? -11.199 -1.211 2.274 1.00 94.81 140 ALA A CA 1
ATOM 1042 C C . ALA A 1 140 ? -12.483 -0.367 2.369 1.00 94.81 140 ALA A C 1
ATOM 1044 O O . ALA A 1 140 ? -13.512 -0.735 1.806 1.00 94.81 140 ALA A O 1
ATOM 1045 N N . HIS A 1 141 ? -12.417 0.771 3.063 1.00 94.75 141 HIS A N 1
ATOM 1046 C CA . HIS A 1 141 ? -13.528 1.691 3.301 1.00 94.75 141 HIS A CA 1
ATOM 1047 C C . HIS A 1 141 ? -13.089 3.135 3.035 1.00 94.75 141 HIS A C 1
ATOM 1049 O O . HIS A 1 141 ? -12.744 3.861 3.970 1.00 94.75 141 HIS A O 1
ATOM 1055 N N . PRO A 1 142 ? -13.131 3.597 1.772 1.00 94.25 142 PRO A N 1
ATOM 1056 C CA . PRO A 1 142 ? -12.845 4.995 1.436 1.00 94.25 142 PRO A CA 1
ATOM 1057 C C . PRO A 1 142 ? -13.803 5.989 2.113 1.00 94.25 142 PRO A C 1
ATOM 1059 O O . PRO A 1 142 ? -13.500 7.169 2.239 1.00 94.25 142 PRO A O 1
ATOM 1062 N N . ASP A 1 143 ? -14.964 5.503 2.553 1.00 92.94 143 ASP A N 1
ATOM 1063 C CA . ASP A 1 143 ? -16.008 6.218 3.280 1.00 92.94 143 ASP A CA 1
ATOM 1064 C C . ASP A 1 143 ? -15.860 6.139 4.811 1.00 92.94 143 ASP A C 1
ATOM 1066 O O . ASP A 1 143 ? -16.800 6.493 5.523 1.00 92.94 143 ASP A O 1
ATOM 1070 N N . ALA A 1 144 ? -14.713 5.686 5.334 1.00 93.69 144 ALA A N 1
ATOM 1071 C CA . ALA A 1 144 ? -14.516 5.462 6.767 1.00 93.69 144 ALA A CA 1
ATOM 1072 C C . ALA A 1 144 ? -14.898 6.672 7.628 1.00 93.69 144 ALA A C 1
ATOM 1074 O O . ALA A 1 144 ? -15.675 6.526 8.568 1.00 93.69 144 ALA A O 1
ATOM 1075 N N . ASP A 1 145 ? -14.431 7.873 7.284 1.00 91.31 145 ASP A N 1
ATOM 1076 C CA . ASP A 1 145 ? -14.712 9.083 8.069 1.00 91.31 145 ASP A CA 1
ATOM 1077 C C . ASP A 1 145 ? -16.206 9.428 8.077 1.00 91.31 145 ASP A C 1
ATOM 1079 O O . ASP A 1 145 ? -16.775 9.769 9.115 1.00 91.31 145 ASP A O 1
ATOM 1083 N N . ALA A 1 146 ? -16.867 9.283 6.924 1.00 92.56 146 ALA A N 1
ATOM 1084 C CA . ALA A 1 146 ? -18.305 9.495 6.806 1.00 92.56 146 ALA A CA 1
ATOM 1085 C C . ALA A 1 146 ? -19.086 8.468 7.635 1.00 92.56 146 ALA A C 1
ATOM 1087 O O . ALA A 1 146 ? -20.092 8.811 8.256 1.00 92.56 146 ALA A O 1
ATOM 1088 N N . LEU A 1 147 ? -18.607 7.223 7.687 1.00 91.56 147 LEU A N 1
ATOM 1089 C CA . LEU A 1 147 ? -19.180 6.182 8.527 1.00 91.56 147 LEU A CA 1
ATOM 1090 C C . LEU A 1 147 ? -18.999 6.498 10.018 1.00 91.56 147 LEU A C 1
ATOM 1092 O 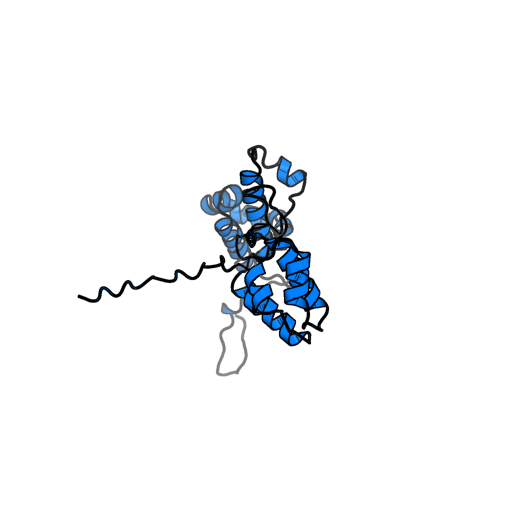O . LEU A 1 147 ? -19.963 6.425 10.775 1.00 91.56 147 LEU A O 1
ATOM 1096 N N . PHE A 1 148 ? -17.804 6.920 10.436 1.00 91.88 148 PHE A N 1
ATOM 1097 C CA . PHE A 1 148 ? -17.519 7.310 11.819 1.00 91.88 148 PHE A CA 1
ATOM 1098 C C . PHE A 1 148 ? -18.284 8.561 12.270 1.00 91.88 148 PHE A C 1
ATOM 1100 O O . PHE A 1 148 ? -18.531 8.724 13.463 1.00 91.88 148 PHE A O 1
ATOM 1107 N N . ALA A 1 149 ? -18.710 9.425 11.349 1.00 92.50 149 ALA A N 1
ATOM 1108 C CA . ALA A 1 149 ? -19.560 10.572 11.665 1.00 92.50 149 ALA A CA 1
ATOM 1109 C C . ALA A 1 149 ? -21.036 10.195 11.922 1.00 92.50 149 ALA A C 1
ATOM 1111 O O . ALA A 1 149 ? -21.806 11.007 12.444 1.00 92.50 149 ALA A O 1
ATOM 1112 N N . ARG A 1 150 ? -21.467 8.979 11.560 1.00 93.06 150 ARG A N 1
ATOM 1113 C CA . ARG A 1 150 ? -22.866 8.555 11.676 1.00 93.06 150 ARG A CA 1
ATOM 1114 C C . ARG A 1 150 ? -23.242 8.148 13.101 1.00 93.06 150 ARG A C 1
ATOM 1116 O O . ARG A 1 150 ? -22.601 7.309 13.728 1.00 93.06 150 ARG A O 1
ATOM 1123 N N . LYS A 1 151 ? -24.364 8.681 13.594 1.00 94.44 151 LYS A N 1
ATOM 1124 C CA . LYS A 1 151 ? -24.901 8.344 14.927 1.00 94.44 151 LYS A CA 1
ATOM 1125 C C . LYS A 1 151 ? -25.413 6.907 15.019 1.00 94.44 151 LYS A C 1
ATOM 1127 O O . LYS A 1 151 ? -25.229 6.263 16.046 1.00 94.44 151 LYS A O 1
ATOM 1132 N N . ASP A 1 152 ? -26.058 6.414 13.965 1.00 93.25 152 ASP A N 1
ATOM 1133 C CA . ASP A 1 152 ? -26.605 5.055 13.923 1.00 93.25 152 ASP A CA 1
ATOM 1134 C C . ASP A 1 152 ? -25.507 3.986 13.869 1.00 93.25 152 ASP A C 1
ATOM 1136 O O . ASP A 1 152 ? -25.660 2.933 14.484 1.00 93.25 152 ASP A O 1
ATOM 1140 N N . PHE A 1 153 ? -24.367 4.291 13.242 1.00 94.56 153 PHE A N 1
ATOM 1141 C CA . PHE A 1 153 ? -23.166 3.461 13.324 1.00 94.56 153 PHE A CA 1
ATOM 1142 C C . PHE A 1 153 ? -22.708 3.289 14.772 1.00 94.56 153 PHE A C 1
ATOM 1144 O O . PHE A 1 153 ? -22.610 2.163 15.251 1.00 94.56 153 PHE A O 1
ATOM 1151 N N . TRP A 1 154 ? -22.498 4.383 15.509 1.00 94.38 154 TRP A N 1
ATOM 1152 C CA . TRP A 1 154 ? -22.071 4.290 16.908 1.00 94.38 154 TRP A CA 1
ATOM 1153 C C . TRP A 1 154 ? -23.124 3.658 17.817 1.00 94.38 154 TRP A C 1
ATOM 1155 O O . TRP A 1 154 ? -22.763 2.883 18.701 1.00 94.38 154 TRP A O 1
ATOM 1165 N N . ALA A 1 155 ? -24.413 3.920 17.589 1.00 94.94 155 ALA A N 1
ATOM 1166 C CA . ALA A 1 155 ? -25.488 3.247 18.314 1.00 94.94 155 ALA A CA 1
ATOM 1167 C C . ALA A 1 155 ? -25.428 1.724 18.115 1.00 94.94 155 ALA A C 1
ATOM 1169 O O . ALA A 1 155 ? -25.508 0.974 19.082 1.00 94.94 155 ALA A O 1
ATOM 1170 N N . TRP A 1 156 ? -25.214 1.261 16.883 1.00 94.31 156 TRP A N 1
ATOM 1171 C CA . TRP A 1 156 ? -25.032 -0.158 16.583 1.00 94.31 156 TRP A CA 1
ATOM 1172 C C . TRP A 1 156 ? -23.731 -0.721 17.178 1.00 94.31 156 TRP A C 1
ATOM 1174 O O . TRP A 1 156 ? -23.752 -1.770 17.821 1.00 94.31 156 TRP A O 1
ATOM 1184 N N . VAL A 1 157 ? -22.599 -0.023 17.037 1.00 94.81 157 VAL A N 1
ATOM 1185 C CA . VAL A 1 157 ? -21.300 -0.459 17.585 1.00 94.81 157 VAL A CA 1
ATOM 1186 C C . VAL A 1 157 ? -21.379 -0.631 19.103 1.00 94.81 157 VAL A C 1
ATOM 1188 O O . VAL A 1 157 ? -20.957 -1.659 19.620 1.00 94.81 157 VAL A O 1
ATOM 1191 N N . THR A 1 158 ? -21.959 0.334 19.816 1.00 95.00 158 THR A N 1
ATOM 1192 C CA . THR A 1 158 ? -21.993 0.362 21.292 1.00 95.00 158 THR A CA 1
ATOM 1193 C C . THR A 1 158 ? -23.006 -0.591 21.927 1.00 95.00 158 THR A C 1
ATOM 1195 O O . THR A 1 158 ? -22.917 -0.853 23.126 1.00 95.00 158 THR A O 1
ATOM 1198 N N . GLN A 1 159 ? -23.929 -1.163 21.146 1.00 94.31 159 GLN A N 1
ATOM 1199 C CA . GLN A 1 159 ? -24.817 -2.237 21.613 1.00 94.31 159 GLN A CA 1
ATOM 1200 C C . GLN A 1 159 ? -24.060 -3.526 21.958 1.00 94.31 159 GLN A C 1
ATOM 1202 O O . GLN A 1 159 ? -24.561 -4.335 22.734 1.00 94.31 159 GLN A O 1
ATOM 1207 N N . ASP A 1 160 ? -22.865 -3.723 21.395 1.00 95.50 160 ASP A N 1
ATOM 1208 C CA . ASP A 1 160 ? -22.048 -4.911 21.615 1.00 95.50 160 ASP A CA 1
ATOM 1209 C C . ASP A 1 160 ? -20.628 -4.508 22.031 1.00 95.50 160 ASP A C 1
ATOM 1211 O O . ASP A 1 160 ? -19.895 -3.848 21.291 1.00 95.50 160 ASP A O 1
ATOM 1215 N N . LYS A 1 161 ? -20.207 -4.929 23.229 1.00 94.44 161 LYS A N 1
ATOM 1216 C CA . LYS A 1 161 ? -18.878 -4.588 23.761 1.00 94.44 161 LYS A CA 1
ATOM 1217 C C . LYS A 1 161 ? -17.730 -5.195 22.957 1.00 94.44 161 LYS A C 1
ATOM 1219 O O . LYS A 1 161 ? -16.628 -4.646 22.979 1.00 94.44 161 LYS A O 1
ATOM 1224 N N . GLY A 1 162 ? -17.957 -6.301 22.255 1.00 94.44 162 GLY A N 1
ATOM 1225 C CA . GLY A 1 162 ? -16.997 -6.873 21.317 1.00 94.44 162 GLY A CA 1
ATOM 1226 C C . GLY A 1 162 ? -16.782 -5.963 20.108 1.00 94.44 162 GLY A C 1
ATOM 1227 O O . GLY A 1 162 ? -15.635 -5.666 19.778 1.00 94.44 162 GLY A O 1
ATOM 1228 N N . ARG A 1 163 ? -17.861 -5.448 19.503 1.00 94.75 163 ARG A N 1
ATOM 1229 C CA . ARG A 1 163 ? -17.799 -4.485 18.387 1.00 94.75 163 ARG A CA 1
ATOM 1230 C C . ARG A 1 163 ? -17.161 -3.167 18.798 1.00 94.75 163 ARG A C 1
ATOM 1232 O O . ARG A 1 163 ? -16.267 -2.687 18.108 1.00 94.75 163 ARG A O 1
ATOM 1239 N N . GLU A 1 164 ? -17.573 -2.608 19.934 1.00 94.44 164 GLU A N 1
ATOM 1240 C CA . GLU A 1 164 ? -17.000 -1.365 20.465 1.00 94.44 164 GLU A CA 1
ATOM 1241 C C . GLU A 1 164 ? -15.487 -1.496 20.680 1.00 94.44 164 GLU A C 1
ATOM 1243 O O . GLU A 1 164 ? -14.708 -0.691 20.167 1.00 94.44 164 GLU A O 1
ATOM 1248 N N . ASN A 1 165 ? -15.046 -2.559 21.360 1.00 94.38 165 ASN A N 1
ATOM 1249 C CA . ASN A 1 165 ? -13.618 -2.817 21.540 1.00 94.38 165 ASN A CA 1
ATOM 1250 C C . ASN A 1 165 ? -12.907 -3.103 20.210 1.00 94.38 165 ASN A C 1
ATOM 1252 O O . ASN A 1 165 ? -11.759 -2.698 20.042 1.00 94.38 165 ASN A O 1
ATOM 1256 N N . GLY A 1 166 ? -13.577 -3.765 19.265 1.00 92.50 166 GLY A N 1
ATOM 1257 C CA . GLY A 1 166 ? -13.052 -4.041 17.932 1.00 92.50 166 GLY A CA 1
ATOM 1258 C C . GLY A 1 166 ? -12.772 -2.778 17.118 1.00 92.50 166 GLY A C 1
ATOM 1259 O O . GLY A 1 166 ? -11.752 -2.713 16.440 1.00 92.50 166 GLY A O 1
ATOM 1260 N N . ILE A 1 167 ? -13.622 -1.758 17.233 1.00 93.12 167 ILE A N 1
ATOM 1261 C CA . ILE A 1 167 ? -13.426 -0.460 16.577 1.00 93.12 167 ILE A CA 1
ATOM 1262 C C . ILE A 1 167 ? -12.352 0.379 17.275 1.00 93.12 167 ILE A C 1
ATOM 1264 O O . ILE A 1 167 ? -11.518 0.979 16.606 1.00 93.12 167 ILE A O 1
ATOM 1268 N N . ILE A 1 168 ? -12.358 0.432 18.609 1.00 90.75 168 ILE A N 1
ATOM 1269 C CA . ILE A 1 168 ? -11.483 1.348 19.362 1.00 90.75 168 ILE A CA 1
ATOM 1270 C C . ILE A 1 168 ? -10.063 0.786 19.520 1.00 90.75 168 ILE A C 1
ATOM 1272 O O . ILE A 1 168 ? -9.094 1.542 19.544 1.00 90.75 168 ILE A O 1
ATOM 1276 N N . LYS A 1 169 ? -9.930 -0.535 19.690 1.00 89.81 169 LYS A N 1
ATOM 1277 C CA . LYS A 1 169 ? -8.671 -1.201 20.080 1.00 89.81 169 LYS A CA 1
ATOM 1278 C C . LYS A 1 169 ? -8.322 -2.407 19.209 1.00 89.81 169 LYS A C 1
ATOM 1280 O O . LYS A 1 169 ? -7.305 -3.054 19.457 1.00 89.81 169 LYS A O 1
ATOM 1285 N N . GLY A 1 170 ? -9.189 -2.773 18.269 1.00 91.62 170 GLY A N 1
ATOM 1286 C CA . GLY A 1 170 ? -9.037 -3.991 17.487 1.00 91.62 170 GLY A CA 1
ATOM 1287 C C . GLY A 1 170 ? -7.924 -3.910 16.449 1.00 91.62 170 GLY A C 1
ATOM 1288 O O . GLY A 1 170 ? -7.346 -2.860 16.168 1.00 91.62 170 GLY A O 1
ATOM 1289 N N . SER A 1 171 ? -7.635 -5.063 15.849 1.00 95.56 171 SER A N 1
ATOM 1290 C CA . SER A 1 171 ? -6.758 -5.133 14.683 1.00 95.56 171 SER A CA 1
ATOM 1291 C C . SER A 1 171 ? -7.387 -4.436 13.473 1.00 95.56 171 SER A C 1
ATOM 1293 O O . SER A 1 171 ? -8.605 -4.272 13.397 1.00 95.56 171 SER A O 1
ATOM 1295 N N . THR A 1 172 ? -6.563 -4.107 12.476 1.00 95.69 172 THR A N 1
ATOM 1296 C CA . THR A 1 172 ? -7.011 -3.600 11.168 1.00 95.69 172 THR A CA 1
ATOM 1297 C C . THR A 1 172 ? -8.163 -4.428 10.590 1.00 95.69 172 THR A C 1
ATOM 1299 O O . THR A 1 172 ? -9.201 -3.875 10.238 1.00 95.69 172 THR A O 1
ATOM 1302 N N . ASP A 1 173 ? -8.019 -5.755 10.560 1.00 95.81 173 ASP A N 1
ATOM 1303 C CA . ASP A 1 173 ? -9.039 -6.658 10.012 1.00 95.81 173 ASP A CA 1
ATOM 1304 C C . ASP A 1 173 ? -10.330 -6.633 10.829 1.00 95.81 173 ASP A C 1
ATOM 1306 O O . ASP A 1 173 ? -11.423 -6.734 10.277 1.00 95.81 173 ASP A O 1
ATOM 1310 N N . THR A 1 174 ? -10.218 -6.459 12.149 1.00 96.75 174 THR A N 1
ATOM 1311 C CA . THR A 1 174 ? -11.384 -6.328 13.026 1.00 96.75 174 THR A CA 1
ATOM 1312 C C . THR A 1 174 ? -12.158 -5.054 12.707 1.00 96.75 174 THR A C 1
ATOM 1314 O O . THR A 1 174 ? -13.379 -5.114 12.566 1.00 96.75 174 THR A O 1
ATOM 1317 N N . VAL A 1 175 ? -11.467 -3.925 12.529 1.00 96.81 175 VAL A N 1
ATOM 1318 C CA . VAL A 1 175 ? -12.093 -2.651 12.145 1.00 96.81 175 VAL A CA 1
ATOM 1319 C C . VAL A 1 175 ? -12.766 -2.775 10.776 1.00 96.81 175 VAL A C 1
ATOM 1321 O O . VAL A 1 175 ? -13.966 -2.525 10.659 1.00 96.81 175 VAL A O 1
ATOM 1324 N N . ILE A 1 176 ? -12.035 -3.250 9.761 1.00 96.75 176 ILE A N 1
ATOM 1325 C CA . ILE A 1 176 ? -12.548 -3.434 8.392 1.00 96.75 176 ILE A CA 1
ATOM 1326 C C . ILE A 1 176 ? -13.782 -4.337 8.380 1.00 96.75 176 ILE A C 1
ATOM 1328 O O . ILE A 1 176 ? -14.781 -4.018 7.726 1.00 96.75 176 ILE A O 1
ATOM 1332 N N . ARG A 1 177 ? -13.730 -5.461 9.097 1.00 96.44 177 ARG A N 1
ATOM 1333 C CA . ARG A 1 177 ? -14.847 -6.399 9.191 1.00 96.44 177 ARG A CA 1
ATOM 1334 C C . ARG A 1 177 ? -16.055 -5.749 9.854 1.00 96.44 177 ARG A C 1
ATOM 1336 O O . ARG A 1 177 ? -17.138 -5.809 9.290 1.00 96.44 177 ARG A O 1
ATOM 1343 N N . THR A 1 178 ? -15.862 -5.065 10.978 1.00 95.75 178 THR A N 1
ATOM 1344 C CA . THR A 1 178 ? -16.955 -4.421 11.725 1.00 95.75 178 THR A CA 1
ATOM 1345 C C . THR A 1 178 ? -17.658 -3.349 10.885 1.00 95.75 178 THR A C 1
ATOM 1347 O O . THR A 1 178 ? -18.885 -3.286 10.847 1.00 95.75 178 THR A O 1
ATOM 1350 N N . MET A 1 179 ? -16.896 -2.541 10.142 1.00 95.31 179 MET A N 1
ATOM 1351 C CA . MET A 1 179 ? -17.451 -1.556 9.206 1.00 95.31 179 MET A CA 1
ATOM 1352 C C .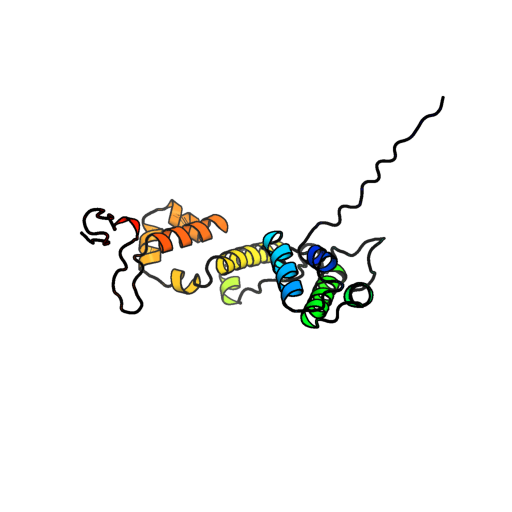 MET A 1 179 ? -18.233 -2.222 8.065 1.00 95.31 179 MET A C 1
ATOM 1354 O O . MET A 1 179 ? -19.309 -1.755 7.692 1.00 95.31 179 MET A O 1
ATOM 1358 N N . SER A 1 180 ? -17.722 -3.335 7.532 1.00 95.31 180 SER A N 1
ATOM 1359 C CA . SER A 1 180 ? -18.396 -4.107 6.477 1.00 95.31 180 SER A CA 1
ATOM 1360 C C . SER A 1 180 ? -19.700 -4.733 6.971 1.00 95.31 180 SER A C 1
ATOM 1362 O O . SER A 1 180 ? -20.711 -4.667 6.278 1.00 95.31 180 SER A O 1
ATOM 1364 N N . GLU A 1 181 ? -19.698 -5.292 8.184 1.00 94.56 181 GLU A N 1
ATOM 1365 C CA . GLU A 1 181 ? -20.875 -5.878 8.830 1.00 94.56 181 GLU A CA 1
ATOM 1366 C C . GLU A 1 181 ? -21.986 -4.837 9.019 1.00 94.56 181 GLU A C 1
ATOM 1368 O O . GLU A 1 181 ? -23.144 -5.124 8.715 1.00 94.56 181 GLU A O 1
ATOM 1373 N N . PHE A 1 182 ? -21.647 -3.618 9.452 1.00 94.00 182 PHE A N 1
ATOM 1374 C CA . PHE A 1 182 ? -22.625 -2.534 9.545 1.00 94.00 182 PHE A CA 1
ATOM 1375 C C . PHE A 1 182 ? -23.187 -2.150 8.174 1.00 94.00 182 PHE A C 1
ATOM 1377 O O . PHE A 1 182 ? -24.398 -2.014 8.018 1.00 94.00 182 PHE A O 1
ATOM 1384 N N . LYS A 1 183 ? -22.325 -1.993 7.163 1.00 91.69 183 LYS A N 1
ATOM 1385 C CA . LYS A 1 183 ? -22.750 -1.623 5.802 1.00 91.69 183 LYS A CA 1
ATOM 1386 C C . LYS A 1 183 ? -23.636 -2.690 5.156 1.00 91.69 183 LYS A C 1
ATOM 1388 O O . LYS A 1 183 ? -24.504 -2.333 4.372 1.00 91.69 183 LYS A O 1
ATOM 1393 N N . ALA A 1 184 ? -23.447 -3.962 5.503 1.00 90.50 184 ALA A N 1
ATOM 1394 C CA . ALA A 1 184 ? -24.302 -5.059 5.054 1.00 90.50 184 ALA A CA 1
ATOM 1395 C C . ALA A 1 184 ? -25.677 -5.085 5.750 1.00 90.50 184 ALA A C 1
ATOM 1397 O O . ALA A 1 184 ? -26.632 -5.598 5.178 1.00 90.50 184 ALA A O 1
ATOM 1398 N N . GLN A 1 185 ? -25.775 -4.550 6.972 1.00 82.44 185 GLN A N 1
ATOM 1399 C CA . GLN A 1 185 ? -27.023 -4.465 7.744 1.00 82.44 185 GLN A CA 1
ATOM 1400 C C . GLN A 1 185 ? -27.795 -3.170 7.497 1.00 82.44 185 GLN A C 1
ATOM 1402 O O . GLN A 1 185 ? -29.006 -3.131 7.698 1.00 82.44 185 GLN A O 1
ATOM 1407 N N . ALA A 1 186 ? -27.102 -2.098 7.108 1.00 65.12 186 ALA A N 1
ATOM 1408 C CA . ALA A 1 186 ? -27.743 -0.839 6.787 1.00 65.12 186 ALA A CA 1
ATOM 1409 C C . ALA A 1 186 ? -28.679 -1.067 5.590 1.00 65.12 186 ALA A C 1
ATOM 1411 O O . ALA A 1 186 ? -28.188 -1.473 4.532 1.00 65.12 186 ALA A O 1
ATOM 1412 N N . PRO A 1 187 ? -29.994 -0.796 5.717 1.00 56.47 187 PRO A N 1
ATOM 1413 C CA . PRO A 1 187 ? -30.872 -0.837 4.566 1.00 56.47 187 PRO A CA 1
ATOM 1414 C C . PRO A 1 187 ? -30.264 0.077 3.516 1.00 56.47 187 PRO A C 1
ATOM 1416 O O . PRO A 1 187 ? -29.945 1.239 3.799 1.00 56.47 187 PRO A O 1
ATOM 1419 N N . THR A 1 188 ? -30.028 -0.467 2.327 1.00 52.69 188 THR A N 1
ATOM 1420 C CA . THR A 1 188 ? -29.569 0.297 1.177 1.00 52.69 188 THR A CA 1
ATOM 1421 C C . THR A 1 188 ? -30.617 1.372 0.918 1.00 52.69 188 THR A C 1
ATOM 1423 O O . THR A 1 188 ? -31.631 1.126 0.287 1.00 52.69 188 THR A O 1
ATOM 1426 N N . ARG A 1 189 ? -30.452 2.568 1.480 1.00 51.38 189 ARG A N 1
ATOM 1427 C CA . ARG A 1 189 ? -31.340 3.677 1.153 1.00 51.38 189 ARG A CA 1
ATOM 1428 C C . ARG A 1 189 ? -30.967 4.142 -0.242 1.00 51.38 189 ARG A C 1
ATOM 1430 O O . ARG A 1 189 ? -29.802 4.450 -0.496 1.00 51.38 189 ARG A O 1
ATOM 1437 N N . ASP A 1 190 ? -31.929 4.134 -1.155 1.00 53.50 190 ASP A N 1
ATOM 1438 C CA . ASP A 1 190 ? -31.722 4.694 -2.479 1.00 53.50 190 ASP A CA 1
ATOM 1439 C C . ASP A 1 190 ? -31.405 6.198 -2.382 1.00 53.50 190 ASP A C 1
ATOM 1441 O O . ASP A 1 190 ? -31.498 6.837 -1.327 1.00 53.50 190 ASP A O 1
ATOM 1445 N N . ARG A 1 191 ? -31.023 6.793 -3.513 1.00 46.28 191 ARG A N 1
ATOM 1446 C CA . ARG A 1 191 ? -30.653 8.214 -3.598 1.00 46.28 191 ARG A CA 1
ATOM 1447 C C . ARG A 1 191 ? -31.805 9.175 -3.239 1.00 46.28 191 ARG A C 1
ATOM 1449 O O . ARG A 1 191 ? -31.566 10.376 -3.148 1.00 46.28 191 ARG A O 1
ATOM 1456 N N . PHE A 1 192 ? -33.016 8.656 -3.034 1.00 49.47 192 PHE A N 1
ATOM 1457 C CA . PHE A 1 192 ? -34.240 9.371 -2.679 1.00 49.47 192 PHE A CA 1
ATOM 1458 C C . PHE A 1 192 ? -34.760 9.014 -1.272 1.00 49.47 192 PHE A C 1
ATOM 1460 O O . PHE A 1 192 ? -35.826 9.482 -0.878 1.00 49.47 192 PHE A O 1
ATOM 1467 N N . GLY A 1 193 ? -34.000 8.247 -0.481 1.00 47.50 193 GLY A N 1
ATOM 1468 C CA . GLY A 1 193 ? -34.354 7.884 0.893 1.00 47.50 193 GLY A CA 1
ATOM 1469 C C . GLY A 1 193 ? -35.321 6.702 1.024 1.00 47.50 193 GLY A C 1
ATOM 1470 O O . GLY A 1 193 ? -35.732 6.402 2.149 1.00 47.50 193 GLY A O 1
ATOM 1471 N N . GLY A 1 194 ? -35.650 6.023 -0.079 1.00 45.62 194 GLY A N 1
ATOM 1472 C CA . GLY A 1 194 ? -36.420 4.781 -0.100 1.00 45.62 194 GLY A CA 1
ATOM 1473 C C . GLY A 1 194 ? -35.584 3.593 0.372 1.00 45.62 194 GLY A C 1
ATOM 1474 O O . GLY A 1 194 ? -34.401 3.493 0.062 1.00 45.62 194 GLY A O 1
ATOM 1475 N N . GLU A 1 195 ? -36.178 2.702 1.158 1.00 50.56 195 GLU A N 1
ATOM 1476 C CA . GLU A 1 195 ? -35.529 1.482 1.638 1.00 50.56 195 GLU A CA 1
ATOM 1477 C C . GLU A 1 195 ? -35.448 0.451 0.499 1.00 50.56 195 GLU A C 1
ATOM 1479 O O . GLU A 1 195 ? -36.472 -0.037 0.025 1.00 50.56 195 GLU A O 1
ATOM 1484 N N . LEU A 1 196 ? -34.240 0.140 0.011 1.00 55.59 196 LEU A N 1
ATOM 1485 C CA . LEU A 1 196 ? -34.045 -0.952 -0.945 1.00 55.59 196 LEU A CA 1
ATOM 1486 C C . LEU A 1 196 ? -34.130 -2.268 -0.175 1.00 55.59 196 LEU A C 1
ATOM 1488 O O . LEU A 1 196 ? -33.229 -2.608 0.594 1.00 55.59 196 LEU A O 1
ATOM 1492 N N . VAL A 1 197 ? -35.224 -2.988 -0.414 1.00 54.25 197 VAL A N 1
ATOM 1493 C CA . VAL A 1 197 ? -35.468 -4.340 0.092 1.00 54.25 197 VAL A CA 1
ATOM 1494 C C . VAL A 1 197 ? -34.338 -5.268 -0.380 1.00 54.25 197 VAL A C 1
ATOM 1496 O O . VAL A 1 197 ? -34.011 -5.268 -1.575 1.00 54.25 197 VAL A O 1
ATOM 1499 N N . PRO A 1 198 ? -33.712 -6.047 0.520 1.00 48.66 198 PRO A N 1
ATOM 1500 C CA . PRO A 1 198 ? -32.628 -6.946 0.152 1.00 48.66 198 PRO A CA 1
ATOM 1501 C C . PRO A 1 198 ? -33.096 -8.025 -0.848 1.00 48.66 198 PRO A C 1
ATOM 1503 O O . PRO A 1 198 ? -34.256 -8.439 -0.832 1.00 48.66 198 PRO A O 1
ATOM 1506 N N . PRO A 1 199 ? -32.202 -8.549 -1.713 1.00 47.16 199 PRO A N 1
ATOM 1507 C CA . PRO A 1 199 ? -32.565 -9.541 -2.731 1.00 47.16 199 PRO A CA 1
ATOM 1508 C C . PRO A 1 199 ? -33.120 -10.858 -2.168 1.00 47.16 199 PRO A C 1
ATOM 1510 O O . PRO A 1 199 ? -33.717 -11.625 -2.921 1.00 47.16 199 PRO A O 1
ATOM 1513 N N . SER A 1 200 ? -32.897 -11.134 -0.878 1.00 53.50 200 SER A N 1
ATOM 1514 C CA . SER A 1 200 ? -33.353 -12.343 -0.184 1.00 53.50 200 SER A CA 1
ATOM 1515 C C . SER A 1 200 ? -34.870 -12.433 -0.027 1.00 53.50 200 SER A C 1
ATOM 1517 O O . SER A 1 200 ? -35.375 -13.536 0.158 1.00 53.50 200 SER A O 1
ATOM 1519 N N . ASP A 1 201 ? -35.585 -11.311 -0.135 1.00 52.16 201 ASP A N 1
ATOM 1520 C CA . ASP A 1 201 ? -37.026 -11.250 0.147 1.00 52.16 201 ASP A CA 1
ATOM 1521 C C . ASP A 1 201 ? -37.885 -11.353 -1.123 1.00 52.16 201 ASP A C 1
ATOM 1523 O O . ASP A 1 201 ? -39.113 -11.338 -1.064 1.00 52.16 201 ASP A O 1
ATOM 1527 N N . PHE A 1 202 ? -37.256 -11.501 -2.293 1.00 51.41 202 PHE A N 1
ATOM 1528 C CA . PHE A 1 202 ? -37.963 -11.778 -3.538 1.00 51.41 202 PHE A CA 1
ATOM 1529 C C . PHE A 1 202 ? -38.127 -13.287 -3.730 1.00 51.41 202 PHE A C 1
ATOM 1531 O O . PHE A 1 202 ? -37.226 -13.965 -4.229 1.00 51.41 202 PHE A O 1
ATOM 1538 N N . GLN A 1 203 ? -39.307 -13.812 -3.399 1.00 55.59 203 GLN A N 1
ATOM 1539 C CA . GLN A 1 203 ? -39.713 -15.130 -3.880 1.00 55.59 203 GLN A CA 1
ATOM 1540 C C . GLN A 1 203 ? -40.045 -15.049 -5.374 1.00 55.59 203 GLN A C 1
ATOM 1542 O O . GLN A 1 203 ? -40.807 -14.198 -5.837 1.00 55.59 203 GLN A O 1
ATOM 1547 N N . PHE A 1 204 ? -39.422 -15.932 -6.151 1.00 48.00 204 PHE A N 1
ATOM 1548 C CA . PHE A 1 204 ? -39.742 -16.101 -7.559 1.00 48.00 204 PHE A CA 1
ATOM 1549 C C . PHE A 1 204 ? -41.019 -16.934 -7.657 1.00 48.00 204 PHE A C 1
ATOM 1551 O O . PHE A 1 204 ? -41.013 -18.095 -7.252 1.00 48.00 204 PHE A O 1
ATOM 1558 N N . ASP A 1 205 ? -42.097 -16.349 -8.179 1.00 56.59 205 ASP A N 1
ATOM 1559 C CA . ASP A 1 205 ? -43.311 -17.093 -8.505 1.00 56.59 205 ASP A CA 1
ATOM 1560 C C . ASP A 1 205 ? -43.168 -17.690 -9.919 1.00 56.59 205 ASP A C 1
ATOM 1562 O O . ASP A 1 205 ? -43.223 -16.958 -10.919 1.00 56.59 205 ASP A O 1
ATOM 1566 N N . PRO A 1 206 ? -42.974 -19.016 -10.045 1.00 50.53 206 PRO A N 1
ATOM 1567 C CA . PRO A 1 206 ? -42.788 -19.660 -11.338 1.00 50.53 206 PRO A CA 1
ATOM 1568 C C . PRO A 1 206 ? -44.066 -19.675 -12.187 1.00 50.53 206 PRO A C 1
ATOM 1570 O O . PRO A 1 206 ? -43.978 -19.925 -13.387 1.00 50.53 206 PRO A O 1
ATOM 1573 N N . SER A 1 207 ? -45.240 -19.399 -11.607 1.00 56.38 207 SER A N 1
ATOM 1574 C CA . SER A 1 207 ? -46.512 -19.386 -12.338 1.00 56.38 207 SER A CA 1
ATOM 1575 C C . SER A 1 207 ? -46.730 -18.098 -13.136 1.00 56.38 207 SER A C 1
ATOM 1577 O O . SER A 1 207 ? -47.391 -18.115 -14.173 1.00 56.38 207 SER A O 1
ATOM 1579 N N . THR A 1 208 ? -46.126 -16.990 -12.698 1.00 67.88 208 THR A N 1
ATOM 1580 C CA . THR A 1 208 ? -46.274 -15.672 -13.333 1.00 67.88 208 THR A CA 1
ATOM 1581 C C . THR A 1 208 ? -44.986 -15.146 -13.963 1.00 67.88 208 THR A C 1
ATOM 1583 O O . THR A 1 208 ? -45.025 -14.127 -14.659 1.00 67.88 208 THR A O 1
ATOM 1586 N N . ALA A 1 209 ? -43.854 -15.832 -13.746 1.00 55.69 209 ALA A N 1
ATOM 1587 C CA . ALA A 1 209 ? -42.517 -15.431 -14.189 1.00 55.69 209 ALA A CA 1
ATOM 1588 C C . ALA A 1 209 ? -42.166 -13.978 -13.807 1.00 55.69 209 ALA A C 1
ATOM 1590 O O . ALA A 1 209 ? -41.472 -13.270 -14.542 1.00 55.69 209 ALA A O 1
ATOM 1591 N N . ARG A 1 210 ? -42.660 -13.511 -12.654 1.00 53.44 210 ARG A N 1
ATOM 1592 C CA . ARG A 1 210 ? -42.360 -12.186 -12.100 1.00 53.44 210 ARG A CA 1
ATOM 1593 C C . ARG A 1 210 ? -41.817 -12.311 -10.684 1.00 53.44 210 ARG A C 1
ATOM 1595 O O . ARG A 1 210 ? -42.132 -13.240 -9.949 1.00 53.44 210 ARG A O 1
ATOM 1602 N N . ARG A 1 211 ? -40.994 -11.331 -10.310 1.00 45.62 211 ARG A N 1
ATOM 1603 C CA . ARG A 1 211 ? -40.629 -11.091 -8.912 1.00 45.62 211 ARG A CA 1
ATOM 1604 C C . ARG A 1 211 ? -41.810 -10.424 -8.220 1.00 45.62 211 ARG A C 1
ATOM 1606 O O . ARG A 1 211 ? -42.287 -9.402 -8.709 1.00 45.62 211 ARG A O 1
ATOM 1613 N N . VAL A 1 212 ? -42.258 -11.005 -7.114 1.00 53.69 212 VAL A N 1
ATOM 1614 C CA . VAL A 1 212 ? -43.340 -10.467 -6.287 1.00 53.69 212 VAL A CA 1
ATOM 1615 C C . VAL A 1 212 ? -42.721 -10.030 -4.960 1.00 53.69 212 VAL A C 1
ATOM 1617 O O . VAL A 1 212 ? -41.908 -10.760 -4.393 1.00 53.69 212 VAL A O 1
ATOM 1620 N N . SER A 1 213 ? -43.037 -8.815 -4.520 1.00 42.66 213 SER A N 1
ATOM 1621 C CA . SER A 1 213 ? -42.778 -8.377 -3.144 1.00 42.66 213 SER A CA 1
ATOM 1622 C C . SER A 1 213 ? -43.896 -8.906 -2.238 1.00 42.66 213 SER A C 1
ATOM 1624 O O . SER A 1 213 ? -45.000 -9.103 -2.752 1.00 42.66 213 SER A O 1
ATOM 1626 N N . PRO A 1 214 ? -43.643 -9.154 -0.942 1.00 54.59 214 PRO A N 1
ATOM 1627 C CA . PRO A 1 214 ? -44.716 -9.471 -0.001 1.00 54.59 214 PRO A CA 1
ATOM 1628 C C . PRO A 1 214 ? -45.800 -8.384 0.036 1.00 54.59 214 PRO A C 1
ATOM 1630 O O . PRO A 1 214 ? -45.465 -7.194 -0.185 1.00 54.59 214 PRO A O 1
#

Foldseek 3Di:
DDDDDPDPPPPPPLPDALLVLLLVQLFQAEDDVSLVVSNVVSCVVHVCHQLPQAAQSQDDPPGDQALVSQLCVRHVNHNPPVSSVSSSLSSRRRNPDHPDPLRTSDWQDDDPVVVVVCPVDDDSVSVSQVRVLVVLLCVLPVCVVVLVPDPVSVVVQVVDPQSVCLCPPNGSVSNSVSSVVVVVVPQPQPPVRDGDDDPVQFDQDPVVRDTDHD

Organism: Delftia acidovorans (NCBI:txid80866)

Secondary structure (DSSP, 8-state):
-----------------HHHHHHHHSTT--SHHHHHHHHHHHHHH-TTGGGGPBTTTT-STTS-SSHHHHHHHHHTT---HHHHHHHHHHHHHHHSPPSSTT-BSS-----HHHHHH-TT--SHHHHHHHHHHHHHHHHH-TTHHHHHT-HHHHHHHHT-HHHHHHHHH--HHHHHHHHHHHHHHS-EE-TTS-EE--GGG-EEETTTTEEE--

pLDDT: mean 85.04, std 18.26, range [34.78, 98.5]

Radius of gyration: 24.76 Å; chains: 1; bounding box: 83×59×50 Å

Sequence (214 aa):
MVAAALAALGTPALAADYATCLLDNLPGVKNGPAHAAALNLCGSRYPDRFFEVRRGSGRGLLGPKSPEQCTLDKARDTSWQPAAGMIMRACGCLYTPSAGPTDMCERYPLSAEIRAQHPAIKTDADLLKLETHYRKIYAAHPDADALFARKDFWAWVTQDKGRENGIIKGSTDTVIRTMSEFKAQAPTRDRFGGELVPPSDFQFDPSTARRVSP